Protein AF-A0A1E3LQL4-F1 (afdb_monomer)

Sequence (180 aa):
MLRILLFLAALVVLAFLAFGIVALGGAVVAAVFGVRRVRQRLAARKFQRMRQATPANPLDQAWSDVAGEADWAASRIAAARTSCSRLLAIADADPLATDAVDWANVVRRRVPDLVAACMAESADATPSERRRNLEDLIESLEKIGAEADRRRDRHRGTQVTPFQVQRTYVDQRTRPDPLN

Foldseek 3Di:
DVVVVVVVVVVVVVVVVVVVVVVVVVVVVCVVVVVVVVVVVVLVVVLVVVVVVDPPQLLVVLLVLLCVLCVVCVVLSVLLVVLLVVLLVVCVVDVPLVLSVVLNVVSSPVSSVLSVVLCSVLVPDDPVVNVVSSVVNSVVSNVSSVVSNVSVVVVVVPDDDPVNVVVVVVCVVPPDDPVD

pLDDT: mean 84.05, std 13.43, range [50.19, 98.31]

Organism: NCBI:txid1888892

Solvent-accessible surface area (backbone atoms only — not comparable to full-atom values): 9791 Å² total; per-residue (Å²): 110,72,70,60,54,52,52,53,52,52,51,53,53,51,52,51,51,54,50,52,54,53,53,52,51,51,51,53,51,52,50,55,54,48,51,53,54,52,48,54,55,50,50,55,52,48,53,60,53,51,68,72,66,69,58,101,54,49,46,64,48,34,57,49,53,52,40,69,77,36,58,96,44,37,68,59,53,50,50,20,50,49,30,39,50,58,26,37,53,47,22,73,74,34,80,81,43,52,77,38,39,55,49,36,54,45,49,59,51,49,52,29,52,50,44,52,50,45,52,62,60,37,69,84,42,53,74,70,52,31,52,50,50,50,50,56,49,50,54,52,45,40,53,52,11,54,50,30,42,51,50,44,49,52,59,52,70,75,48,86,45,72,64,55,53,54,49,52,56,49,52,68,73,68,53,77,61,95,86,113

Radius of gyration: 31.4 Å; Cα contacts (8 Å, |Δi|>4): 93; chains: 1; bounding box: 51×44×120 Å

Secondary structure (DSSP, 8-state):
-HHHHHHHHHHHHHHHHHHHHHHHHHHHHHHHHHHHHHHHHHHHHHHHHHTTS--S-HHHHHHHHHHHHTGGGHHHHHHHHHHHHHHHHHHHH-TT-HHHHHHHHHHHHHHHHHHHHHHHHHSSS-HHHHHHHHHHHHHHHHHHHHHHHHHHHHHHHTS--HHHHHHHHHHHHHSPPTT-

Structure (mmCIF, N/CA/C/O backbone):
data_AF-A0A1E3LQL4-F1
#
_entry.id   AF-A0A1E3LQL4-F1
#
loop_
_atom_site.group_PDB
_atom_site.id
_atom_site.type_symbol
_atom_site.label_atom_id
_atom_site.label_alt_id
_atom_site.label_comp_id
_atom_site.label_asym_id
_atom_site.label_entity_id
_atom_site.label_seq_id
_atom_site.pdbx_PDB_ins_code
_atom_site.Cartn_x
_atom_site.Cartn_y
_atom_site.Cartn_z
_atom_site.occupancy
_atom_site.B_iso_or_equiv
_atom_site.auth_seq_id
_atom_site.auth_comp_id
_atom_site.auth_asym_id
_atom_site.auth_atom_id
_atom_site.pdbx_PDB_model_num
ATOM 1 N N . MET A 1 1 ? -18.427 15.887 78.540 1.00 60.31 1 MET A N 1
ATOM 2 C CA . MET A 1 1 ? -17.760 14.667 78.026 1.00 60.31 1 MET A CA 1
ATOM 3 C C . MET A 1 1 ? -18.553 13.954 76.929 1.00 60.31 1 MET A C 1
ATOM 5 O O . MET A 1 1 ? -17.971 13.692 75.888 1.00 60.31 1 MET A O 1
ATOM 9 N N . LEU A 1 2 ? -19.867 13.731 77.077 1.00 70.38 2 LEU A N 1
ATOM 10 C CA . LEU A 1 2 ? -20.691 13.032 76.069 1.00 70.38 2 LEU A CA 1
ATOM 11 C C . LEU A 1 2 ? -20.661 13.660 74.654 1.00 70.38 2 LEU A C 1
ATOM 13 O O . LEU A 1 2 ? -20.565 12.956 73.656 1.00 70.38 2 LEU A O 1
ATOM 17 N N . ARG A 1 3 ? -20.677 14.998 74.559 1.00 66.56 3 ARG A N 1
ATOM 18 C CA . ARG A 1 3 ? -20.625 15.730 73.275 1.00 66.56 3 ARG A CA 1
ATOM 19 C C . ARG A 1 3 ? -19.288 15.592 72.536 1.00 66.56 3 ARG A C 1
ATOM 21 O O . ARG A 1 3 ? -19.274 15.595 71.313 1.00 66.56 3 ARG A O 1
ATOM 28 N N . ILE A 1 4 ? -18.184 15.443 73.272 1.00 74.38 4 ILE A N 1
ATOM 29 C CA . ILE A 1 4 ? -16.838 15.268 72.699 1.00 74.38 4 ILE A CA 1
ATOM 30 C C . ILE A 1 4 ? -16.692 13.846 72.138 1.00 74.38 4 ILE A C 1
ATOM 32 O O . ILE A 1 4 ? -16.166 13.666 71.044 1.00 74.38 4 ILE A O 1
ATOM 36 N N . LEU A 1 5 ? -17.239 12.847 72.841 1.00 75.50 5 LEU A N 1
ATOM 37 C CA . LEU A 1 5 ? -17.292 11.458 72.373 1.00 75.50 5 LEU A CA 1
ATOM 38 C C . LEU A 1 5 ? -18.131 11.299 71.096 1.00 75.50 5 LEU A C 1
ATOM 40 O O . LEU A 1 5 ? -17.710 10.598 70.181 1.00 75.50 5 LEU A O 1
ATOM 44 N N . LEU A 1 6 ? -19.271 11.990 70.996 1.00 78.88 6 LEU A N 1
ATOM 45 C CA . LEU A 1 6 ? -20.097 11.988 69.780 1.00 78.88 6 LEU A CA 1
ATOM 46 C C . LEU A 1 6 ? -19.381 12.620 68.578 1.00 78.88 6 LEU A C 1
ATOM 48 O O . LEU A 1 6 ? -19.473 12.096 67.471 1.00 78.88 6 LEU A O 1
ATOM 52 N N . PHE A 1 7 ? -18.635 13.707 68.793 1.00 78.88 7 PHE A N 1
ATOM 53 C CA . PHE A 1 7 ? -17.855 14.347 67.731 1.00 78.88 7 PHE A CA 1
ATOM 54 C C . PHE A 1 7 ? -16.725 13.446 67.221 1.00 78.88 7 PHE A C 1
ATOM 56 O O . PHE A 1 7 ? -16.552 13.310 66.013 1.00 78.88 7 PHE A O 1
ATOM 63 N N . LEU A 1 8 ? -15.995 12.788 68.128 1.00 78.31 8 LEU A N 1
ATOM 64 C CA . LEU A 1 8 ? -14.953 11.822 67.767 1.00 78.31 8 LEU A CA 1
ATOM 65 C C . LEU A 1 8 ? -15.527 10.623 67.004 1.00 78.31 8 LEU A C 1
ATOM 67 O O . LEU A 1 8 ? -14.968 10.229 65.983 1.00 78.31 8 LEU A O 1
ATOM 71 N N . ALA A 1 9 ? -16.667 10.085 67.446 1.00 80.50 9 ALA A N 1
ATOM 72 C CA . ALA A 1 9 ? -17.336 8.986 66.755 1.00 80.50 9 ALA A CA 1
ATOM 73 C C . ALA A 1 9 ? -17.780 9.382 65.336 1.00 80.50 9 ALA A C 1
ATOM 75 O O . ALA A 1 9 ? -17.539 8.638 64.386 1.00 80.50 9 ALA A O 1
ATOM 76 N N . ALA A 1 10 ? -18.361 10.574 65.168 1.00 80.00 10 ALA A N 1
ATOM 77 C CA . ALA A 1 10 ? -18.771 11.077 63.859 1.00 80.00 10 ALA A CA 1
ATOM 78 C C . ALA A 1 10 ? -17.577 11.245 62.902 1.00 80.00 10 ALA A C 1
ATOM 80 O O . ALA A 1 10 ? -17.673 10.881 61.732 1.00 80.00 10 ALA A O 1
ATOM 81 N N . LEU A 1 11 ? -16.439 11.734 63.402 1.00 82.88 11 LEU A N 1
ATOM 82 C CA . LEU A 1 11 ? -15.231 11.962 62.602 1.00 82.88 11 LEU A CA 1
ATOM 83 C C . LEU A 1 11 ? -14.605 10.642 62.118 1.00 82.88 11 LEU A C 1
ATOM 85 O O . LEU A 1 11 ? -14.196 10.541 60.963 1.00 82.88 11 LEU A O 1
ATOM 89 N N . VAL A 1 12 ? -14.610 9.605 62.962 1.00 81.75 12 VAL A N 1
ATOM 90 C CA . VAL A 1 12 ? -14.143 8.256 62.595 1.00 81.75 12 VAL A CA 1
ATOM 91 C C . VAL A 1 12 ? -15.025 7.633 61.510 1.00 81.75 12 VAL A C 1
ATOM 93 O O . VAL A 1 12 ? -14.505 7.069 60.547 1.00 81.75 12 VAL A O 1
ATOM 96 N N . VAL A 1 13 ? -16.350 7.772 61.618 1.00 82.25 13 VAL A N 1
ATOM 97 C CA . VAL A 1 13 ? -17.291 7.267 60.602 1.00 82.25 13 VAL A CA 1
ATOM 98 C C . VAL A 1 13 ? -17.087 7.977 59.260 1.00 82.25 13 VAL A C 1
ATOM 100 O O . VAL A 1 13 ? -17.063 7.330 58.213 1.00 82.25 13 VAL A O 1
ATOM 103 N N . LEU A 1 14 ? -16.878 9.295 59.284 1.00 81.75 14 LEU A N 1
ATOM 104 C CA . LEU A 1 14 ? -16.651 10.100 58.081 1.00 81.75 14 LEU A CA 1
ATOM 105 C C . LEU A 1 14 ? -15.325 9.743 57.391 1.00 81.75 14 LEU A C 1
ATOM 107 O O . LEU A 1 14 ? -15.281 9.621 56.167 1.00 81.75 14 LEU A O 1
ATOM 111 N N . ALA A 1 15 ? -14.268 9.497 58.170 1.00 75.88 15 ALA A N 1
ATOM 112 C CA . ALA A 1 15 ? -12.984 9.031 57.651 1.00 75.88 15 ALA A CA 1
ATOM 113 C C . ALA A 1 15 ? -13.093 7.641 56.995 1.00 75.88 15 ALA A C 1
ATOM 115 O O . ALA A 1 15 ? -12.535 7.423 55.919 1.00 75.88 15 ALA A O 1
ATOM 116 N N . PHE A 1 16 ? -13.860 6.722 57.592 1.00 76.25 16 PHE A N 1
ATOM 117 C CA . PHE A 1 16 ? -14.108 5.394 57.020 1.00 76.25 16 PHE A CA 1
ATOM 118 C C . PHE A 1 16 ? -14.892 5.456 55.703 1.00 76.25 16 PHE A C 1
ATOM 120 O O . PHE A 1 16 ? -14.546 4.765 54.744 1.00 76.25 16 PHE A O 1
ATOM 127 N N . LEU A 1 17 ? -15.913 6.315 55.628 1.00 75.62 17 LEU A N 1
ATOM 128 C CA . LEU A 1 17 ? -16.688 6.545 54.405 1.00 75.62 17 LEU A CA 1
ATOM 129 C C . LEU A 1 17 ? -15.827 7.133 53.281 1.00 75.62 17 LEU A C 1
ATOM 131 O O . LEU A 1 17 ? -15.877 6.645 52.151 1.00 75.62 17 LEU A O 1
ATOM 135 N N . ALA A 1 18 ? -14.996 8.131 53.591 1.00 72.44 18 ALA A N 1
ATOM 136 C CA . ALA A 1 18 ? -14.083 8.729 52.620 1.00 72.44 18 ALA A CA 1
ATOM 137 C C . ALA A 1 18 ? -13.064 7.706 52.087 1.00 72.44 18 ALA A C 1
ATOM 139 O O . ALA A 1 18 ? -12.839 7.627 50.877 1.00 72.44 18 ALA A O 1
ATOM 140 N N . PHE A 1 19 ? -12.501 6.872 52.968 1.00 74.31 19 PHE A N 1
ATOM 141 C CA . PHE A 1 19 ? -11.569 5.815 52.575 1.00 74.31 19 PHE A CA 1
ATOM 142 C C . PHE A 1 19 ? -12.237 4.753 51.688 1.00 74.31 19 PHE A C 1
ATOM 144 O O . PHE A 1 19 ? -11.666 4.342 50.677 1.00 74.31 19 PHE A O 1
ATOM 151 N N . GLY A 1 20 ? -13.474 4.360 52.013 1.00 68.94 20 GLY A N 1
ATOM 152 C CA . GLY A 1 20 ? -14.254 3.411 51.217 1.00 68.94 20 GLY A CA 1
ATOM 153 C C . GLY A 1 20 ? -14.493 3.888 49.782 1.00 68.94 20 GLY A C 1
ATOM 154 O O . GLY A 1 20 ? -14.297 3.118 48.843 1.00 68.94 20 GLY A O 1
ATOM 155 N N . ILE A 1 21 ? -14.839 5.167 49.594 1.00 72.06 21 ILE A N 1
ATOM 156 C CA . ILE A 1 21 ? -15.091 5.754 48.265 1.00 72.06 21 ILE A CA 1
ATOM 157 C C . ILE A 1 21 ? -13.809 5.791 47.420 1.00 72.06 21 ILE A C 1
ATOM 159 O O . ILE A 1 21 ? -13.833 5.428 46.242 1.00 72.06 21 ILE A O 1
ATOM 163 N N . VAL A 1 22 ? -12.676 6.181 48.013 1.00 70.44 22 VAL A N 1
ATOM 164 C CA . VAL A 1 22 ? -11.386 6.254 47.303 1.00 70.44 22 VAL A CA 1
ATOM 165 C C . VAL A 1 22 ? -10.879 4.859 46.921 1.00 70.44 22 VAL A C 1
ATOM 167 O O . VAL A 1 22 ? -10.416 4.663 45.796 1.00 70.44 22 VAL A O 1
ATOM 170 N N . ALA A 1 23 ? -11.016 3.871 47.809 1.00 68.88 23 ALA A N 1
ATOM 171 C CA . ALA A 1 23 ? -10.627 2.490 47.528 1.00 68.88 23 ALA A CA 1
ATOM 172 C C . ALA A 1 23 ? -11.479 1.862 46.410 1.00 68.88 23 ALA A C 1
ATOM 174 O O . ALA A 1 23 ? -10.936 1.209 45.513 1.00 68.88 23 ALA A O 1
ATOM 175 N N . LEU A 1 24 ? -12.796 2.112 46.408 1.00 69.69 24 LEU A N 1
ATOM 176 C CA . LEU A 1 24 ? -13.687 1.643 45.343 1.00 69.69 24 LEU A CA 1
ATOM 177 C C . LEU A 1 24 ? -13.352 2.304 43.997 1.00 69.69 24 LEU A C 1
ATOM 179 O O . LEU A 1 24 ? -13.270 1.623 42.975 1.00 69.69 24 LEU A O 1
ATOM 183 N N . GLY A 1 25 ? -13.102 3.618 43.997 1.00 63.31 25 GLY A N 1
ATOM 184 C CA . GLY A 1 25 ? -12.718 4.363 42.796 1.00 63.31 25 GLY A CA 1
ATOM 185 C C . GLY A 1 25 ? -11.396 3.874 42.198 1.00 63.31 25 GLY A C 1
ATOM 186 O O . GLY A 1 25 ? -11.308 3.640 40.991 1.00 63.31 25 GLY A O 1
ATOM 187 N N . GLY A 1 26 ? -10.386 3.635 43.040 1.00 67.50 26 GLY A N 1
ATOM 188 C CA . GLY A 1 26 ? -9.091 3.098 42.612 1.00 67.50 26 GLY A CA 1
ATOM 189 C C . GLY A 1 26 ? -9.194 1.704 41.986 1.00 67.50 26 GLY A C 1
ATOM 190 O O . GLY A 1 26 ? -8.564 1.443 40.959 1.00 67.50 26 GLY A O 1
ATOM 191 N N . ALA A 1 27 ? -10.035 0.828 42.545 1.00 66.81 27 ALA A N 1
ATOM 192 C CA . ALA A 1 27 ? -10.254 -0.519 42.019 1.00 66.81 27 ALA A CA 1
ATOM 193 C C . ALA A 1 27 ? -10.928 -0.510 40.635 1.00 66.81 27 ALA A C 1
ATOM 195 O O . ALA A 1 27 ? -10.514 -1.255 39.744 1.00 66.81 27 ALA A O 1
ATOM 196 N N . VAL A 1 28 ? -11.914 0.368 40.419 1.00 69.25 28 VAL A N 1
ATOM 197 C CA . VAL A 1 28 ? -12.586 0.518 39.11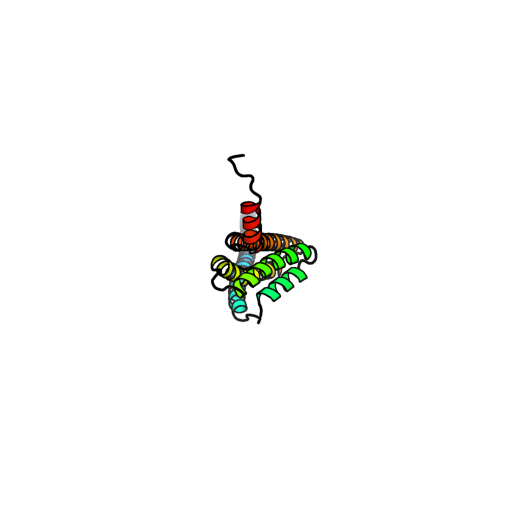7 1.00 69.25 28 VAL A CA 1
ATOM 198 C C . VAL A 1 28 ? -11.614 1.041 38.058 1.00 69.25 28 VAL A C 1
ATOM 200 O O . VAL A 1 28 ? -11.548 0.498 36.955 1.00 69.25 28 VAL A O 1
ATOM 203 N N . VAL A 1 29 ? -10.795 2.039 38.397 1.00 66.81 29 VAL A N 1
ATOM 204 C CA . VAL A 1 29 ? -9.786 2.584 37.476 1.00 66.81 29 VAL A CA 1
ATOM 205 C C . VAL A 1 29 ? -8.733 1.524 37.131 1.00 66.81 29 VAL A C 1
ATOM 207 O O . VAL A 1 29 ? -8.442 1.308 35.952 1.00 66.81 29 VAL A O 1
ATOM 210 N N . ALA A 1 30 ? -8.214 0.791 38.120 1.00 65.50 30 ALA A N 1
ATOM 211 C CA . ALA A 1 30 ? -7.253 -0.288 37.892 1.00 65.50 30 ALA A CA 1
ATOM 212 C C . ALA A 1 30 ? -7.832 -1.417 37.018 1.00 65.50 30 ALA A C 1
ATOM 214 O O . ALA A 1 30 ? -7.141 -1.923 36.129 1.00 65.50 30 ALA A O 1
ATOM 215 N N . ALA A 1 31 ? -9.109 -1.765 37.206 1.00 68.94 31 ALA A N 1
ATOM 216 C CA . ALA A 1 31 ? -9.803 -2.744 36.375 1.00 68.94 31 ALA A CA 1
ATOM 217 C C . ALA A 1 31 ? -9.932 -2.270 34.916 1.00 68.94 31 ALA A C 1
ATOM 219 O O . ALA A 1 31 ? -9.610 -3.021 33.994 1.00 68.94 31 ALA A O 1
ATOM 220 N N . VAL A 1 32 ? -10.314 -1.010 34.684 1.00 67.81 32 VAL A N 1
ATOM 221 C CA . VAL A 1 32 ? -10.445 -0.440 33.330 1.00 67.81 32 VAL A CA 1
ATOM 222 C C . VAL A 1 32 ? -9.095 -0.398 32.603 1.00 67.81 32 VAL A C 1
ATOM 224 O O . VAL A 1 32 ? -8.997 -0.813 31.442 1.00 67.81 32 VAL A O 1
ATOM 227 N N . PHE A 1 33 ? -8.030 0.041 33.278 1.00 68.62 33 PHE A N 1
ATOM 228 C CA . PHE A 1 33 ? -6.685 0.066 32.692 1.00 68.62 33 PHE A CA 1
ATOM 229 C C . PHE A 1 33 ? -6.111 -1.342 32.472 1.00 68.62 33 PHE A C 1
ATOM 231 O O . PHE A 1 33 ? -5.461 -1.589 31.450 1.00 68.62 33 PHE A O 1
ATOM 238 N N . GLY A 1 34 ? -6.393 -2.288 33.372 1.00 67.25 34 GLY A N 1
ATOM 239 C CA . GLY A 1 34 ? -6.020 -3.695 33.222 1.00 67.25 34 GLY A CA 1
ATOM 240 C C . GLY A 1 34 ? -6.679 -4.346 32.005 1.00 67.25 34 GLY A C 1
ATOM 241 O O . GLY A 1 34 ? -5.991 -4.956 31.183 1.00 67.25 34 GLY A O 1
ATOM 242 N N . VAL A 1 35 ? -7.988 -4.142 31.824 1.00 68.62 35 VAL A N 1
ATOM 243 C CA . VAL A 1 35 ? -8.746 -4.662 30.673 1.00 68.62 35 VAL A CA 1
ATOM 244 C C . VAL A 1 35 ? -8.221 -4.085 29.357 1.00 68.62 35 VAL A C 1
ATOM 246 O O . VAL A 1 35 ? -8.003 -4.840 28.406 1.00 68.62 35 VAL A O 1
ATOM 249 N N . ARG A 1 36 ? -7.931 -2.776 29.299 1.00 65.31 36 ARG A N 1
ATOM 250 C CA . ARG A 1 36 ? -7.336 -2.145 28.105 1.00 65.31 36 ARG A CA 1
ATOM 251 C C . ARG A 1 36 ? -5.981 -2.757 27.741 1.00 65.31 36 ARG A C 1
ATOM 253 O O . ARG A 1 36 ? -5.749 -3.097 26.581 1.00 65.31 36 ARG A O 1
ATOM 260 N N . ARG A 1 37 ? -5.103 -2.976 28.724 1.00 68.12 37 ARG A N 1
ATOM 261 C CA . ARG A 1 37 ? -3.756 -3.525 28.489 1.00 68.12 37 ARG A CA 1
ATOM 262 C C . ARG A 1 37 ? -3.776 -5.001 28.079 1.00 68.12 37 ARG A C 1
ATOM 264 O O . ARG A 1 37 ? -2.973 -5.428 27.248 1.00 68.12 37 ARG A O 1
ATOM 271 N N . VAL A 1 38 ? -4.702 -5.785 28.631 1.00 69.06 38 VAL A N 1
ATOM 272 C CA . VAL A 1 38 ? -4.905 -7.191 28.246 1.00 69.06 38 VAL A CA 1
ATOM 273 C C . VAL A 1 38 ? -5.467 -7.292 26.826 1.00 69.06 38 VAL A C 1
ATOM 275 O O . VAL A 1 38 ? -4.974 -8.104 26.041 1.00 69.06 38 VAL A O 1
ATOM 278 N N . ARG A 1 39 ? -6.414 -6.422 26.448 1.00 64.06 39 ARG A N 1
ATOM 279 C CA . ARG A 1 39 ? -6.946 -6.357 25.076 1.00 64.06 39 ARG A CA 1
ATOM 280 C C . ARG A 1 39 ? -5.872 -6.025 24.044 1.00 64.06 39 ARG A C 1
ATOM 282 O O . ARG A 1 39 ? -5.800 -6.712 23.033 1.00 64.06 39 ARG A O 1
ATOM 289 N N . GLN A 1 40 ? -4.980 -5.074 24.321 1.00 70.69 40 GLN A N 1
ATOM 290 C CA . GLN A 1 40 ? -3.860 -4.754 23.422 1.00 70.69 40 GLN A CA 1
ATOM 291 C C . GLN A 1 40 ? -2.938 -5.962 23.176 1.00 70.69 40 GLN A C 1
ATOM 293 O O . GLN A 1 40 ? -2.556 -6.244 22.040 1.00 70.69 40 GLN A O 1
ATOM 298 N N . ARG A 1 41 ? -2.619 -6.738 24.223 1.00 64.88 41 ARG A N 1
ATOM 299 C CA . ARG A 1 41 ? -1.805 -7.962 24.087 1.00 64.88 41 ARG A CA 1
ATOM 300 C C . ARG A 1 41 ? -2.531 -9.072 23.328 1.00 64.88 41 ARG A C 1
ATOM 302 O O . ARG A 1 41 ? -1.900 -9.809 22.570 1.00 64.88 41 ARG A O 1
ATOM 309 N N . LEU A 1 42 ? 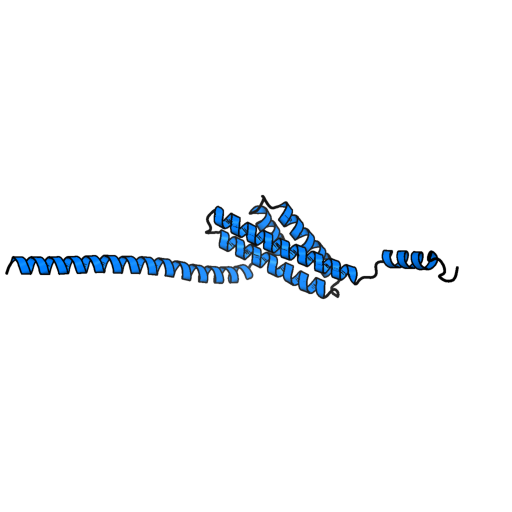-3.842 -9.197 23.524 1.00 68.62 42 LEU A N 1
ATOM 310 C CA . LEU A 1 42 ? -4.669 -10.144 22.779 1.00 68.62 42 LEU A CA 1
ATOM 311 C C . LEU A 1 42 ? -4.795 -9.743 21.306 1.00 68.62 42 LEU A C 1
ATOM 313 O O . LEU A 1 42 ? -4.671 -10.616 20.454 1.00 68.62 42 LEU A O 1
ATOM 317 N N . ALA A 1 43 ? -4.941 -8.453 20.997 1.00 69.19 43 ALA A N 1
ATOM 318 C CA . ALA A 1 43 ? -4.944 -7.939 19.630 1.00 69.19 43 ALA A CA 1
ATOM 319 C C . ALA A 1 43 ? -3.612 -8.235 18.923 1.00 69.19 43 ALA A C 1
ATOM 321 O O . ALA A 1 43 ? -3.621 -8.810 17.838 1.00 69.19 43 ALA A O 1
ATOM 322 N N . ALA A 1 44 ? -2.469 -7.983 19.572 1.00 66.62 44 ALA A N 1
ATOM 323 C CA . ALA A 1 44 ? -1.150 -8.311 19.021 1.00 66.62 44 ALA A CA 1
ATOM 324 C C . ALA A 1 44 ? -0.981 -9.816 18.725 1.00 66.62 44 ALA A C 1
ATOM 326 O O . ALA A 1 44 ? -0.469 -10.201 17.673 1.00 66.62 44 ALA A O 1
ATOM 327 N N . ARG A 1 45 ? -1.464 -10.690 19.621 1.00 64.00 45 ARG A N 1
ATOM 328 C CA . ARG A 1 45 ? -1.469 -12.148 19.395 1.00 64.00 45 ARG A CA 1
ATOM 329 C C . ARG A 1 45 ? -2.459 -12.573 18.309 1.00 64.00 45 ARG A C 1
ATOM 331 O O . ARG A 1 45 ? -2.169 -13.499 17.555 1.00 64.00 45 ARG A O 1
ATOM 338 N N . LYS A 1 46 ? -3.612 -11.908 18.204 1.00 61.50 46 LYS A N 1
ATOM 339 C CA . LYS A 1 46 ? -4.603 -12.143 17.145 1.00 61.50 46 LYS A CA 1
ATOM 340 C C . LYS A 1 46 ? -4.020 -11.769 15.780 1.00 61.50 46 LYS A C 1
ATOM 342 O O . LYS A 1 46 ? -4.124 -12.573 14.864 1.00 61.50 46 LYS A O 1
ATOM 347 N N . PHE A 1 47 ? -3.308 -10.645 15.678 1.00 57.81 47 PHE A N 1
ATOM 348 C CA . PHE A 1 47 ? -2.543 -10.253 14.487 1.00 57.81 47 PHE A CA 1
ATOM 349 C C . PHE A 1 47 ? -1.502 -11.300 14.081 1.00 57.81 47 PHE A C 1
ATOM 351 O O . PHE A 1 47 ? -1.392 -11.648 12.908 1.00 57.81 47 PHE A O 1
ATOM 358 N N . GLN A 1 48 ? -0.765 -11.858 15.046 1.00 61.19 48 GLN A N 1
ATOM 359 C CA . GLN A 1 48 ? 0.188 -12.939 14.773 1.00 61.19 48 GLN A CA 1
ATOM 360 C C . GLN A 1 48 ? -0.487 -14.223 14.272 1.00 61.19 48 GLN A C 1
ATOM 362 O O . GLN A 1 48 ? 0.083 -14.911 13.433 1.00 61.19 48 GLN A O 1
ATOM 367 N N . ARG A 1 49 ? -1.693 -14.546 14.754 1.00 55.19 49 ARG A N 1
ATOM 368 C CA . ARG A 1 49 ? -2.462 -15.703 14.270 1.00 55.19 49 ARG A CA 1
ATOM 369 C C . ARG A 1 49 ? -3.114 -15.453 12.910 1.00 55.19 49 ARG A C 1
ATOM 371 O O . ARG A 1 49 ? -3.131 -16.360 12.090 1.00 55.19 49 ARG A O 1
ATOM 378 N N . MET A 1 50 ? -3.583 -14.236 12.627 1.00 52.69 50 MET A N 1
ATOM 379 C CA . MET A 1 50 ? -4.091 -13.879 11.295 1.00 52.69 50 MET A CA 1
ATOM 380 C C . MET A 1 50 ? -3.001 -13.976 10.220 1.00 52.69 50 MET A C 1
ATOM 382 O O . MET A 1 50 ? -3.296 -14.394 9.108 1.00 52.69 50 MET A O 1
ATOM 386 N N . ARG A 1 51 ? -1.727 -13.724 10.564 1.00 54.34 51 ARG A N 1
ATOM 387 C CA . ARG A 1 51 ? -0.584 -13.988 9.665 1.00 54.34 51 ARG A CA 1
ATOM 388 C C . ARG A 1 51 ? -0.449 -15.446 9.214 1.00 54.34 51 ARG A C 1
ATOM 390 O O . ARG A 1 51 ? 0.268 -15.692 8.254 1.00 54.34 51 ARG A O 1
ATOM 397 N N . GLN A 1 52 ? -1.066 -16.404 9.909 1.00 51.53 52 GLN A N 1
ATOM 398 C CA . GLN A 1 52 ? -1.003 -17.826 9.549 1.00 51.53 52 GLN A CA 1
ATOM 399 C C . GLN A 1 52 ? -2.163 -18.266 8.642 1.00 51.53 52 GLN A C 1
ATOM 401 O O . GLN A 1 52 ? -2.066 -19.314 8.015 1.00 51.53 52 GLN A O 1
ATOM 406 N N . ALA A 1 53 ? -3.229 -17.467 8.531 1.00 50.19 53 ALA A N 1
ATOM 407 C CA . ALA A 1 53 ? -4.347 -17.705 7.621 1.00 50.19 53 ALA A CA 1
ATOM 408 C C . ALA A 1 53 ? -4.203 -16.802 6.388 1.00 50.19 53 ALA A C 1
ATOM 410 O O . ALA A 1 53 ? -4.997 -15.892 6.168 1.00 50.19 53 ALA A O 1
ATOM 411 N N . THR A 1 54 ? -3.129 -16.990 5.623 1.00 51.84 54 THR A N 1
ATOM 412 C CA . THR A 1 54 ? -2.862 -16.164 4.442 1.00 51.84 54 THR A CA 1
ATOM 413 C C . THR A 1 54 ? -3.854 -16.534 3.331 1.00 51.84 54 THR A C 1
ATOM 415 O O . THR A 1 54 ? -3.851 -17.687 2.895 1.00 51.84 54 THR A O 1
ATOM 418 N N . PRO A 1 55 ? -4.707 -15.611 2.852 1.00 55.12 55 PRO A N 1
ATOM 419 C CA . PRO A 1 55 ? -5.539 -15.862 1.676 1.00 55.12 55 PRO A CA 1
ATOM 420 C C . PRO A 1 55 ? -4.661 -16.075 0.433 1.00 55.12 55 PRO A C 1
ATOM 422 O O . PRO A 1 55 ? -3.521 -15.617 0.389 1.00 55.12 55 PRO A O 1
ATOM 425 N N . ALA A 1 56 ? -5.198 -16.732 -0.601 1.00 61.25 56 ALA A N 1
ATOM 426 C CA . ALA A 1 56 ? -4.469 -17.019 -1.844 1.00 61.25 56 ALA A CA 1
ATOM 427 C C . ALA A 1 56 ? -3.941 -15.753 -2.558 1.00 61.25 56 ALA A C 1
ATOM 429 O O . ALA A 1 56 ? -2.994 -15.842 -3.335 1.00 61.25 56 ALA A O 1
ATOM 430 N N . ASN A 1 57 ? -4.513 -14.575 -2.265 1.00 82.50 57 ASN A N 1
ATOM 431 C CA . ASN A 1 57 ? -3.987 -13.280 -2.692 1.00 82.50 57 ASN A CA 1
ATOM 432 C C . ASN A 1 57 ? -4.291 -12.170 -1.652 1.00 82.50 57 ASN A C 1
ATOM 434 O O . ASN A 1 57 ? -5.330 -11.509 -1.726 1.00 82.50 57 ASN A O 1
ATOM 438 N N . PRO A 1 58 ? -3.412 -11.959 -0.653 1.00 87.25 58 PRO A N 1
ATOM 439 C CA . PRO A 1 58 ? -3.647 -11.007 0.437 1.00 87.25 58 PRO A CA 1
ATOM 440 C C . PRO A 1 58 ? -3.640 -9.547 -0.017 1.00 87.25 58 PRO A C 1
ATOM 442 O O . PRO A 1 58 ? -4.248 -8.701 0.635 1.00 87.25 58 PRO A O 1
ATOM 445 N N . LEU A 1 59 ? -2.975 -9.244 -1.133 1.00 93.44 59 LEU A N 1
ATOM 446 C CA . LEU A 1 59 ? -2.904 -7.891 -1.667 1.00 93.44 59 LEU A CA 1
ATOM 447 C C . LEU A 1 59 ? -4.231 -7.463 -2.294 1.00 93.44 59 LEU A C 1
ATOM 449 O O . LEU A 1 59 ? -4.728 -6.383 -1.985 1.00 93.44 59 LEU A O 1
ATOM 453 N N . ASP A 1 60 ? -4.822 -8.305 -3.141 1.00 92.25 60 ASP A N 1
ATOM 454 C CA . ASP A 1 60 ? -6.101 -7.978 -3.777 1.00 92.25 60 ASP A CA 1
ATOM 455 C C . ASP A 1 60 ? -7.258 -7.920 -2.777 1.00 92.25 60 ASP A C 1
ATOM 457 O O . ASP A 1 60 ? -8.139 -7.066 -2.913 1.00 92.25 60 ASP A O 1
ATOM 461 N N . GLN A 1 61 ? -7.220 -8.762 -1.739 1.00 93.06 61 GLN A N 1
ATOM 462 C CA . GLN A 1 61 ? -8.180 -8.675 -0.641 1.00 93.06 61 GLN A CA 1
ATOM 463 C C . GLN A 1 61 ? -8.054 -7.334 0.089 1.00 93.06 61 GLN A C 1
ATOM 465 O O . GLN A 1 61 ? -9.045 -6.629 0.224 1.00 93.06 61 GLN A O 1
ATOM 470 N N . ALA A 1 62 ? -6.836 -6.927 0.464 1.00 95.62 62 ALA A N 1
ATOM 471 C CA . ALA A 1 62 ? -6.607 -5.666 1.166 1.00 95.62 62 ALA A CA 1
ATOM 472 C C . ALA A 1 62 ? -7.110 -4.442 0.378 1.00 95.62 62 ALA A C 1
ATOM 474 O O . ALA A 1 62 ? -7.713 -3.537 0.954 1.00 95.62 62 ALA A O 1
ATOM 475 N N . TRP A 1 63 ? -6.907 -4.422 -0.944 1.00 95.69 63 TRP A N 1
ATOM 476 C CA . TRP A 1 63 ? -7.452 -3.366 -1.804 1.00 95.69 63 TRP A CA 1
ATOM 477 C C . TRP A 1 63 ? -8.980 -3.366 -1.857 1.00 95.69 63 TRP A C 1
ATOM 479 O O . TRP A 1 63 ? -9.586 -2.300 -1.939 1.00 95.69 63 TRP A O 1
ATOM 489 N N . SER A 1 64 ? -9.594 -4.547 -1.829 1.00 94.56 64 SER A N 1
ATOM 490 C CA . SER A 1 64 ? -11.051 -4.690 -1.843 1.00 94.56 64 SER A CA 1
ATOM 491 C C . SER A 1 64 ? -11.660 -4.266 -0.504 1.00 94.56 64 SER A C 1
ATOM 493 O O . SER A 1 64 ? -12.643 -3.530 -0.496 1.00 94.56 64 SER A O 1
ATOM 495 N N . ASP A 1 65 ? -11.031 -4.643 0.611 1.00 94.44 65 ASP A N 1
ATOM 496 C CA . ASP A 1 65 ? -11.465 -4.293 1.968 1.00 94.44 65 ASP A CA 1
ATOM 497 C C . ASP A 1 65 ? -11.462 -2.775 2.179 1.00 94.44 65 ASP A C 1
ATOM 499 O O . ASP A 1 65 ? -12.462 -2.198 2.604 1.00 94.44 65 ASP A O 1
ATOM 503 N N . VAL A 1 66 ? -10.361 -2.096 1.828 1.00 96.12 66 VAL A N 1
ATOM 504 C CA . VAL A 1 66 ? -10.281 -0.636 1.989 1.00 96.12 66 VAL A CA 1
ATOM 505 C C . VAL A 1 66 ? -11.234 0.103 1.048 1.00 96.12 66 VAL A C 1
ATOM 507 O O . VAL A 1 66 ? -11.811 1.110 1.443 1.00 96.12 66 VAL A O 1
ATOM 510 N N . ALA A 1 67 ? -11.446 -0.396 -0.175 1.00 94.19 67 ALA A N 1
ATOM 511 C CA . ALA A 1 67 ? -12.403 0.201 -1.106 1.00 94.19 67 ALA A CA 1
ATOM 512 C C . ALA A 1 67 ? -13.857 0.042 -0.633 1.00 94.19 67 ALA A C 1
ATOM 514 O O . ALA A 1 67 ? -14.669 0.929 -0.885 1.00 94.19 67 ALA A O 1
ATOM 515 N N . GLY A 1 68 ? -14.177 -1.063 0.051 1.00 93.62 68 GLY A N 1
ATOM 516 C CA . GLY A 1 68 ? -15.496 -1.298 0.637 1.00 93.62 68 GLY A CA 1
ATOM 517 C C . GLY A 1 68 ? -15.779 -0.423 1.860 1.00 93.62 68 GLY A C 1
ATOM 518 O O . GLY A 1 68 ? -16.881 0.097 1.994 1.00 93.62 68 GLY A O 1
ATOM 519 N N . GLU A 1 69 ? -14.787 -0.224 2.731 1.00 94.12 69 GLU A N 1
ATOM 520 C CA . GLU A 1 69 ? -14.938 0.597 3.945 1.00 94.12 69 GLU A CA 1
ATOM 521 C C . GLU A 1 69 ? -14.822 2.108 3.682 1.00 94.12 69 GLU A C 1
ATOM 523 O O . GLU A 1 69 ? -15.327 2.905 4.471 1.00 94.12 69 GLU A O 1
ATOM 528 N N . ALA A 1 70 ? -14.162 2.516 2.591 1.00 94.69 70 ALA A N 1
ATOM 529 C CA . ALA A 1 70 ? -13.937 3.916 2.228 1.00 94.69 70 ALA A CA 1
ATOM 530 C C . ALA A 1 70 ? -14.427 4.260 0.810 1.00 94.69 70 ALA A C 1
ATOM 532 O O . ALA A 1 70 ? -13.683 4.797 -0.020 1.00 94.69 70 ALA A O 1
ATOM 533 N N . ASP A 1 71 ? -15.701 3.982 0.542 1.00 93.38 71 ASP A N 1
ATOM 534 C CA . ASP A 1 71 ? -16.375 4.221 -0.742 1.00 93.38 71 ASP A CA 1
ATOM 535 C C . ASP A 1 71 ? -16.240 5.673 -1.248 1.00 93.38 71 ASP A C 1
ATOM 537 O O . ASP A 1 71 ? -15.977 5.914 -2.428 1.00 93.38 71 ASP A O 1
ATOM 541 N N . TRP A 1 72 ? -16.295 6.651 -0.342 1.00 95.94 72 TRP A N 1
ATOM 542 C CA . TRP A 1 72 ? -16.098 8.077 -0.629 1.00 95.94 72 TRP A CA 1
ATOM 543 C C . TRP A 1 72 ? -14.725 8.416 -1.234 1.00 95.94 72 TRP A C 1
ATOM 545 O O . TRP A 1 72 ? -14.545 9.500 -1.789 1.00 95.94 72 TRP A O 1
ATOM 555 N N . ALA A 1 73 ? -13.733 7.536 -1.077 1.00 96.25 73 ALA A N 1
ATOM 556 C CA . ALA A 1 73 ? -12.366 7.707 -1.561 1.00 96.25 73 ALA A CA 1
ATOM 557 C C . ALA A 1 73 ? -11.972 6.645 -2.597 1.00 96.25 73 ALA A C 1
ATOM 559 O O . ALA A 1 73 ? -10.784 6.488 -2.893 1.00 96.25 73 ALA A O 1
ATOM 560 N N . ALA A 1 74 ? -12.946 5.949 -3.192 1.00 93.00 74 ALA A N 1
ATOM 561 C CA . ALA A 1 74 ? -12.701 4.873 -4.148 1.00 93.00 74 ALA A CA 1
ATOM 562 C C . ALA A 1 74 ? -11.771 5.284 -5.307 1.00 93.00 74 ALA A C 1
ATOM 564 O O . ALA A 1 74 ? -10.905 4.508 -5.705 1.00 93.00 74 ALA A O 1
ATOM 565 N N . SER A 1 75 ? -11.882 6.518 -5.815 1.00 95.81 75 SER A N 1
ATOM 566 C CA . SER A 1 75 ? -11.015 7.034 -6.888 1.00 95.81 75 SER A CA 1
ATOM 567 C C . SER A 1 75 ? -9.547 7.154 -6.466 1.00 95.81 75 SER A C 1
ATOM 569 O O . SER A 1 75 ? -8.653 6.766 -7.219 1.00 95.81 75 SER A O 1
ATOM 571 N N . ARG A 1 76 ? -9.293 7.638 -5.246 1.00 97.69 76 ARG A N 1
ATOM 572 C CA . ARG A 1 76 ? -7.951 7.779 -4.658 1.00 97.69 76 ARG A CA 1
ATOM 573 C C . ARG A 1 76 ? -7.308 6.412 -4.442 1.00 97.69 76 ARG A C 1
ATOM 575 O O . ARG A 1 76 ? -6.170 6.179 -4.848 1.00 97.69 76 ARG A O 1
ATOM 582 N N . ILE A 1 77 ? -8.078 5.476 -3.887 1.00 97.44 77 ILE A N 1
ATOM 583 C CA . ILE A 1 77 ? -7.655 4.087 -3.671 1.00 97.44 77 ILE A CA 1
ATOM 584 C C . ILE A 1 77 ? -7.353 3.404 -5.011 1.00 97.44 77 ILE A C 1
ATOM 586 O O . ILE A 1 77 ? -6.307 2.772 -5.162 1.00 97.44 77 ILE A O 1
ATOM 590 N N . ALA A 1 78 ? -8.225 3.562 -6.012 1.00 96.44 78 ALA A N 1
ATOM 591 C CA . ALA A 1 78 ? -8.033 2.992 -7.343 1.00 96.44 78 ALA A CA 1
ATOM 592 C C . ALA A 1 78 ? -6.782 3.550 -8.039 1.00 96.44 78 ALA A C 1
ATOM 594 O O . ALA A 1 78 ? -6.048 2.788 -8.676 1.00 96.44 78 ALA A O 1
ATOM 595 N N . ALA A 1 79 ? -6.500 4.848 -7.891 1.00 97.75 79 ALA A N 1
ATOM 596 C CA . ALA A 1 79 ? -5.280 5.462 -8.406 1.00 97.75 79 ALA A CA 1
ATOM 597 C C . ALA A 1 79 ? -4.029 4.845 -7.758 1.00 97.75 79 ALA A C 1
ATOM 599 O O . ALA A 1 79 ? -3.160 4.342 -8.472 1.00 97.75 79 ALA A O 1
ATOM 600 N N . ALA A 1 80 ? -3.982 4.776 -6.422 1.00 97.62 80 ALA A N 1
ATOM 601 C CA . ALA A 1 80 ? -2.868 4.170 -5.691 1.00 97.62 80 ALA A CA 1
ATOM 602 C C . ALA A 1 80 ? -2.664 2.685 -6.052 1.00 97.62 80 ALA A C 1
ATOM 604 O O . ALA A 1 80 ? -1.533 2.257 -6.313 1.00 97.62 80 ALA A O 1
ATOM 605 N N . ARG A 1 81 ? -3.755 1.909 -6.148 1.00 97.44 81 ARG A N 1
ATOM 606 C CA . ARG A 1 81 ? -3.730 0.506 -6.596 1.00 97.44 81 ARG A CA 1
ATOM 607 C C . ARG A 1 81 ? -3.164 0.390 -8.005 1.00 97.44 81 ARG A C 1
ATOM 609 O O . ARG A 1 81 ? -2.328 -0.475 -8.261 1.00 97.44 81 ARG A O 1
ATOM 616 N N . THR A 1 82 ? -3.590 1.264 -8.913 1.00 97.44 82 THR A N 1
ATOM 617 C CA . THR A 1 82 ? -3.131 1.259 -10.304 1.00 97.44 82 THR A CA 1
ATOM 618 C C . THR A 1 82 ? -1.629 1.525 -10.384 1.00 97.44 82 THR A C 1
ATOM 620 O O . THR A 1 82 ? -0.919 0.761 -11.040 1.00 97.44 82 THR A O 1
ATOM 623 N N . SER A 1 83 ? -1.115 2.538 -9.684 1.00 96.50 83 SER A N 1
ATOM 624 C CA . SER A 1 83 ? 0.325 2.829 -9.629 1.00 96.50 83 SER A CA 1
ATOM 625 C C . SER A 1 83 ? 1.128 1.640 -9.093 1.00 96.50 83 SER A C 1
ATOM 627 O O . SER A 1 83 ? 2.101 1.214 -9.719 1.00 96.50 83 SER A O 1
ATOM 629 N N . CYS A 1 84 ? 0.661 1.018 -8.005 1.00 97.00 84 CYS A N 1
ATOM 630 C CA . CYS A 1 84 ? 1.265 -0.202 -7.464 1.00 97.00 84 CYS A CA 1
ATOM 631 C C . CYS A 1 84 ? 1.253 -1.357 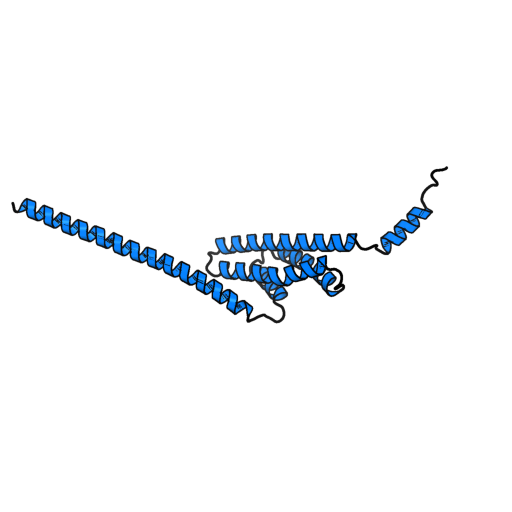-8.477 1.00 97.00 84 CYS A C 1
ATOM 633 O O . CYS A 1 84 ? 2.278 -2.000 -8.688 1.00 97.00 84 CYS A O 1
ATOM 635 N N . SER A 1 85 ? 0.119 -1.602 -9.140 1.00 96.19 85 SER A N 1
ATOM 636 C CA . SER A 1 85 ? -0.034 -2.699 -10.106 1.00 96.19 85 SER A CA 1
ATOM 637 C C . SER A 1 85 ? 0.914 -2.575 -11.300 1.00 96.19 85 SER A C 1
ATOM 639 O O . SER A 1 85 ? 1.491 -3.567 -11.737 1.00 96.19 85 SER A O 1
ATOM 641 N N . ARG A 1 86 ? 1.148 -1.349 -11.789 1.00 95.56 86 ARG A N 1
ATOM 642 C CA . ARG A 1 86 ? 2.076 -1.096 -12.898 1.00 95.56 86 ARG A CA 1
ATOM 643 C C . ARG A 1 86 ? 3.514 -1.417 -12.522 1.00 95.56 86 ARG A C 1
ATOM 645 O O . ARG A 1 86 ? 4.256 -1.900 -13.369 1.00 95.56 86 ARG A O 1
ATOM 652 N N . LEU A 1 87 ? 3.913 -1.139 -11.283 1.00 95.31 87 LEU A N 1
ATOM 653 C CA . LEU A 1 87 ? 5.240 -1.512 -10.807 1.00 95.31 87 LEU A CA 1
ATOM 654 C C . LEU A 1 87 ? 5.358 -3.023 -10.585 1.00 95.31 87 LEU A C 1
ATOM 656 O O . LEU A 1 87 ? 6.369 -3.606 -10.961 1.00 95.31 87 LEU A O 1
ATOM 660 N N . LEU A 1 88 ? 4.332 -3.656 -10.010 1.00 95.00 88 LEU A N 1
ATOM 661 C CA . LEU A 1 88 ? 4.302 -5.111 -9.833 1.00 95.00 88 LEU A CA 1
ATOM 662 C C . LEU A 1 88 ? 4.464 -5.826 -11.178 1.00 95.00 88 LEU A C 1
ATOM 664 O O . LEU A 1 88 ? 5.288 -6.723 -11.284 1.00 95.00 88 LEU A O 1
ATOM 668 N N . ALA A 1 89 ? 3.785 -5.347 -12.224 1.00 93.56 89 ALA A N 1
ATOM 669 C CA . ALA A 1 89 ? 3.936 -5.878 -13.575 1.00 9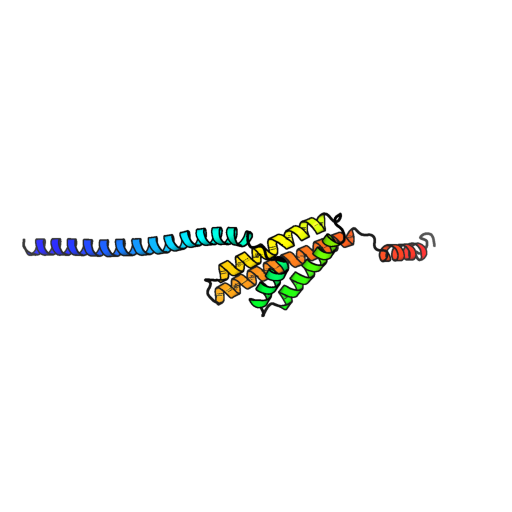3.56 89 ALA A CA 1
ATOM 670 C C . ALA A 1 89 ? 5.373 -5.763 -14.120 1.00 93.56 89 ALA A C 1
ATOM 672 O O . ALA A 1 89 ? 5.817 -6.653 -14.835 1.00 93.56 89 ALA A O 1
ATOM 673 N N . ILE A 1 90 ? 6.114 -4.698 -13.778 1.00 92.38 90 ILE A N 1
ATOM 674 C CA . ILE A 1 90 ? 7.538 -4.571 -14.140 1.00 92.38 90 ILE A CA 1
ATOM 675 C C . ILE A 1 90 ? 8.362 -5.629 -13.407 1.00 92.38 90 ILE A C 1
ATOM 677 O O . ILE A 1 90 ? 9.134 -6.339 -14.040 1.00 92.38 90 ILE A O 1
ATOM 681 N N . ALA A 1 91 ? 8.175 -5.755 -12.092 1.00 92.69 91 ALA A N 1
ATOM 682 C CA . ALA A 1 91 ? 8.895 -6.731 -11.278 1.00 92.69 91 ALA A CA 1
ATOM 683 C C . ALA A 1 91 ? 8.609 -8.185 -11.694 1.00 92.69 91 ALA A C 1
ATOM 685 O O . ALA A 1 91 ? 9.494 -9.032 -11.608 1.00 92.69 91 ALA A O 1
ATOM 686 N N . ASP A 1 92 ? 7.384 -8.469 -12.141 1.00 91.25 92 ASP A N 1
ATOM 687 C CA . ASP A 1 92 ? 6.976 -9.800 -12.597 1.00 91.25 92 ASP A CA 1
ATOM 688 C C . ASP A 1 92 ? 7.489 -10.115 -14.010 1.00 91.25 92 ASP A C 1
ATOM 690 O O . ASP A 1 92 ? 7.751 -11.275 -14.323 1.00 91.25 92 ASP A O 1
ATOM 694 N N . ALA A 1 93 ? 7.654 -9.096 -14.860 1.00 90.50 93 ALA A N 1
ATOM 695 C CA . ALA A 1 93 ? 8.180 -9.252 -16.215 1.00 90.50 93 ALA A CA 1
ATOM 696 C C . ALA A 1 93 ? 9.716 -9.308 -16.266 1.00 90.50 93 ALA A C 1
ATOM 698 O O . ALA A 1 93 ? 10.269 -10.017 -17.105 1.00 90.50 93 ALA A O 1
ATOM 699 N N . ASP A 1 94 ? 10.401 -8.567 -15.390 1.00 87.25 94 ASP A N 1
ATOM 700 C CA . ASP A 1 94 ? 11.861 -8.485 -15.340 1.00 87.25 94 ASP A CA 1
ATOM 701 C C . ASP A 1 94 ? 12.388 -8.699 -13.907 1.00 87.25 94 ASP A C 1
ATOM 703 O O . ASP A 1 94 ? 12.513 -7.745 -13.130 1.00 87.25 94 ASP A O 1
ATOM 707 N N . PRO A 1 95 ? 12.765 -9.941 -13.551 1.00 85.00 95 PRO A N 1
ATOM 708 C CA . PRO A 1 95 ? 13.355 -10.250 -12.249 1.00 85.00 95 PRO A CA 1
ATOM 709 C C . PRO A 1 95 ? 14.717 -9.585 -11.993 1.00 85.00 95 PRO A C 1
ATOM 711 O O . PRO A 1 95 ? 15.169 -9.560 -10.849 1.00 85.00 95 PRO A O 1
ATOM 714 N N . LEU A 1 96 ? 15.392 -9.066 -13.028 1.00 86.06 96 LEU A N 1
ATOM 715 C CA . LEU A 1 96 ? 16.674 -8.367 -12.895 1.00 86.06 96 LEU A CA 1
ATOM 716 C C . LEU A 1 96 ? 16.495 -6.874 -12.597 1.00 86.06 96 LEU A C 1
ATOM 718 O O . LEU A 1 96 ? 17.462 -6.206 -12.224 1.00 86.06 96 LEU A O 1
ATOM 722 N N . ALA A 1 97 ? 15.270 -6.351 -12.686 1.00 86.38 97 ALA A N 1
ATOM 723 C CA . ALA A 1 97 ? 14.920 -5.010 -12.242 1.00 86.38 97 ALA A CA 1
ATOM 724 C C . ALA A 1 97 ? 14.876 -4.938 -10.704 1.00 86.38 97 ALA A C 1
ATOM 726 O O . ALA A 1 97 ? 13.817 -4.730 -10.110 1.00 86.38 97 ALA A O 1
ATOM 727 N N . THR A 1 98 ? 16.027 -5.107 -10.050 1.00 87.38 98 THR A N 1
ATOM 728 C CA . THR A 1 98 ? 16.179 -5.211 -8.586 1.00 87.38 98 THR A CA 1
ATOM 729 C C . THR A 1 98 ? 15.431 -4.119 -7.822 1.00 87.38 98 THR A C 1
ATOM 731 O O . THR A 1 98 ? 14.644 -4.430 -6.932 1.00 87.38 98 THR A O 1
ATOM 734 N N . ASP A 1 99 ? 15.557 -2.855 -8.238 1.00 86.94 99 ASP A N 1
ATOM 735 C CA . ASP A 1 99 ? 14.836 -1.724 -7.632 1.00 86.94 99 ASP A CA 1
ATOM 736 C C . ASP A 1 99 ? 13.301 -1.876 -7.672 1.00 86.94 99 ASP A C 1
ATOM 738 O O . ASP A 1 99 ? 12.602 -1.459 -6.738 1.00 86.94 99 ASP A O 1
ATOM 742 N N . ALA A 1 100 ? 12.761 -2.441 -8.758 1.00 89.94 100 ALA A N 1
ATOM 743 C CA . ALA A 1 100 ? 11.330 -2.686 -8.921 1.00 89.94 100 ALA A CA 1
ATOM 744 C C . ALA A 1 100 ? 10.886 -3.915 -8.120 1.00 89.94 100 ALA A C 1
ATOM 746 O O . ALA A 1 100 ? 9.847 -3.860 -7.463 1.00 89.94 100 ALA A O 1
ATOM 747 N N . VAL A 1 101 ? 11.685 -4.986 -8.121 1.00 92.00 101 VAL A N 1
ATOM 748 C CA . VAL A 1 101 ? 11.428 -6.226 -7.371 1.00 92.00 101 VAL A CA 1
ATOM 749 C C . VAL A 1 101 ? 11.418 -5.975 -5.862 1.00 92.00 101 VAL A C 1
ATOM 751 O O . VAL A 1 101 ? 10.493 -6.406 -5.168 1.00 92.00 101 VAL A O 1
ATOM 754 N N . ASP A 1 102 ? 12.384 -5.220 -5.344 1.00 93.19 102 ASP A N 1
ATOM 755 C CA . ASP A 1 102 ? 12.457 -4.894 -3.919 1.00 93.19 102 ASP A CA 1
ATOM 756 C C . ASP A 1 102 ? 11.228 -4.108 -3.467 1.00 93.19 102 ASP A C 1
ATOM 758 O O . ASP A 1 102 ? 10.598 -4.429 -2.453 1.00 93.19 102 ASP A O 1
ATOM 762 N N . TRP A 1 103 ? 10.824 -3.104 -4.247 1.00 94.50 103 TRP A N 1
ATOM 763 C CA . TRP A 1 103 ? 9.644 -2.316 -3.909 1.00 94.50 103 TRP A CA 1
ATOM 764 C C . TRP A 1 103 ? 8.336 -3.084 -4.130 1.00 94.50 103 TRP A C 1
ATOM 766 O O . TRP A 1 103 ? 7.407 -2.946 -3.336 1.00 94.50 103 TRP A O 1
ATOM 776 N N . ALA A 1 104 ? 8.262 -3.957 -5.135 1.00 94.12 104 ALA A N 1
ATOM 777 C CA . ALA A 1 104 ? 7.150 -4.885 -5.321 1.00 94.12 104 ALA A CA 1
ATOM 778 C C . ALA A 1 104 ? 6.948 -5.777 -4.085 1.00 94.12 104 ALA A C 1
ATOM 780 O O . ALA A 1 104 ? 5.822 -5.940 -3.608 1.00 94.12 104 ALA A O 1
ATOM 781 N N . ASN A 1 105 ? 8.035 -6.290 -3.504 1.00 93.75 105 ASN A N 1
ATOM 782 C CA . ASN A 1 105 ? 7.992 -7.066 -2.265 1.00 93.75 105 ASN A CA 1
ATOM 783 C C . ASN A 1 105 ? 7.530 -6.225 -1.066 1.00 93.75 105 ASN A C 1
ATOM 785 O O . ASN A 1 105 ? 6.749 -6.704 -0.236 1.00 93.75 105 ASN A O 1
ATOM 789 N N . VAL A 1 106 ? 7.947 -4.956 -0.991 1.00 94.00 106 VAL A N 1
ATOM 790 C CA . VAL A 1 106 ? 7.430 -4.007 0.007 1.00 94.00 106 VAL A CA 1
ATOM 791 C C . VAL A 1 106 ? 5.923 -3.823 -0.156 1.00 94.00 106 VAL A C 1
ATOM 793 O O . VAL A 1 106 ? 5.208 -3.959 0.832 1.00 94.00 106 VAL A O 1
ATOM 796 N N . VAL A 1 107 ? 5.420 -3.581 -1.368 1.00 95.81 107 VAL A N 1
ATOM 797 C CA . VAL A 1 107 ? 3.983 -3.394 -1.637 1.00 95.81 107 VAL A CA 1
ATOM 798 C C . VAL A 1 107 ? 3.181 -4.636 -1.242 1.00 95.81 107 VAL A C 1
ATOM 800 O O . VAL A 1 107 ? 2.237 -4.523 -0.458 1.00 95.81 107 VAL A O 1
ATOM 803 N N . ARG A 1 108 ? 3.593 -5.825 -1.708 1.00 94.94 108 ARG A N 1
ATOM 804 C CA . ARG A 1 108 ? 2.922 -7.109 -1.422 1.00 94.94 108 ARG A CA 1
ATOM 805 C C . ARG A 1 108 ? 2.800 -7.401 0.070 1.00 94.94 108 ARG A C 1
ATOM 807 O O . ARG A 1 108 ? 1.851 -8.056 0.484 1.00 94.94 108 ARG A O 1
ATOM 814 N N . ARG A 1 109 ? 3.751 -6.923 0.875 1.00 93.56 109 ARG A N 1
ATOM 815 C CA . ARG A 1 109 ? 3.771 -7.149 2.322 1.00 93.56 109 ARG A CA 1
ATOM 816 C C . ARG A 1 109 ? 3.116 -6.021 3.115 1.00 93.56 109 ARG A C 1
ATOM 818 O O . ARG A 1 109 ? 2.341 -6.282 4.028 1.00 93.56 109 ARG A O 1
ATOM 825 N N . ARG A 1 110 ? 3.454 -4.769 2.810 1.00 94.56 110 ARG A N 1
ATOM 826 C CA . ARG A 1 110 ? 3.089 -3.608 3.632 1.00 94.56 110 ARG A CA 1
ATOM 827 C C . ARG A 1 110 ? 1.669 -3.133 3.402 1.00 94.56 110 ARG A C 1
ATOM 829 O O . ARG A 1 110 ? 1.054 -2.712 4.372 1.00 94.56 110 ARG A O 1
ATOM 836 N N . VAL A 1 111 ? 1.145 -3.214 2.179 1.00 96.62 111 VAL A N 1
ATOM 837 C CA . VAL A 1 111 ? -0.244 -2.805 1.923 1.00 96.62 111 VAL A CA 1
ATOM 838 C C . VAL A 1 111 ? -1.222 -3.679 2.720 1.00 96.62 111 VAL A C 1
ATOM 840 O O . VAL A 1 111 ? -2.004 -3.105 3.478 1.00 96.62 111 VAL A O 1
ATOM 843 N N . PRO A 1 112 ? -1.143 -5.027 2.681 1.00 96.62 112 PRO A N 1
ATOM 844 C CA . PRO A 1 112 ? -2.003 -5.862 3.519 1.00 96.62 112 PRO A CA 1
ATOM 845 C C . PRO A 1 112 ? -1.822 -5.612 5.016 1.00 96.62 112 PRO A C 1
ATOM 847 O O . PRO A 1 112 ? -2.810 -5.508 5.736 1.00 96.62 112 PRO A O 1
ATOM 850 N N . ASP A 1 113 ? -0.576 -5.470 5.485 1.00 95.38 113 ASP A N 1
ATOM 851 C CA . ASP A 1 113 ? -0.286 -5.200 6.899 1.00 95.38 113 ASP A CA 1
ATOM 852 C C . ASP A 1 113 ? -0.926 -3.875 7.370 1.00 95.38 113 ASP A C 1
ATOM 854 O O . ASP A 1 113 ? -1.492 -3.824 8.462 1.00 95.38 113 ASP A O 1
ATOM 858 N N . LEU A 1 114 ? -0.853 -2.812 6.560 1.00 96.38 114 LEU A N 1
ATOM 859 C CA . LEU A 1 114 ? -1.426 -1.499 6.880 1.00 96.38 114 LEU A CA 1
ATOM 860 C C . LEU A 1 114 ? -2.954 -1.526 6.894 1.00 96.38 114 LEU A C 1
ATOM 862 O O . LEU A 1 114 ? -3.561 -1.009 7.831 1.00 96.38 114 LEU A O 1
ATOM 866 N N . VAL A 1 115 ? -3.570 -2.153 5.887 1.00 97.19 115 VAL A N 1
ATOM 867 C CA . VAL A 1 115 ? -5.030 -2.299 5.838 1.00 97.19 115 VAL A CA 1
ATOM 868 C C . VAL A 1 115 ? -5.503 -3.106 7.043 1.00 97.19 115 VAL A C 1
ATOM 870 O O . VAL A 1 115 ? -6.364 -2.641 7.783 1.00 97.19 115 VAL A O 1
ATOM 873 N N . ALA A 1 116 ? -4.888 -4.259 7.321 1.00 95.75 116 ALA A N 1
ATOM 874 C CA . ALA A 1 116 ? -5.255 -5.081 8.470 1.00 95.75 116 ALA A CA 1
ATOM 875 C C . ALA A 1 116 ? -5.113 -4.321 9.802 1.00 95.75 116 ALA A C 1
ATOM 877 O O . ALA A 1 116 ? -6.002 -4.414 10.650 1.00 95.75 116 ALA A O 1
ATOM 878 N N . ALA A 1 117 ? -4.028 -3.553 9.980 1.00 94.38 117 ALA A N 1
ATOM 879 C CA . ALA A 1 117 ? -3.816 -2.691 11.147 1.00 94.38 117 ALA A CA 1
ATOM 880 C C . ALA A 1 117 ? -4.952 -1.673 11.323 1.00 94.38 117 ALA A C 1
ATOM 882 O O . ALA A 1 117 ? -5.566 -1.625 12.390 1.00 94.38 117 ALA A O 1
ATOM 883 N N . CYS A 1 118 ? -5.278 -0.934 10.262 1.00 96.44 118 CYS A N 1
ATOM 884 C CA . CYS A 1 118 ? -6.345 0.064 10.270 1.00 96.44 118 CYS A CA 1
ATOM 885 C C . CYS A 1 118 ? -7.724 -0.559 10.549 1.00 96.44 118 CYS A C 1
ATOM 887 O O . CYS A 1 118 ? -8.486 -0.028 11.358 1.00 96.44 118 CYS A O 1
ATOM 889 N N . MET A 1 119 ? -8.035 -1.713 9.948 1.00 94.88 119 MET A N 1
ATOM 890 C CA . MET A 1 119 ? -9.311 -2.404 10.173 1.00 94.88 119 MET A CA 1
ATOM 891 C C . MET A 1 119 ? -9.452 -2.884 11.618 1.00 94.88 119 MET A C 1
ATOM 893 O O . MET A 1 119 ? -10.518 -2.754 12.218 1.00 94.88 119 MET A O 1
ATOM 897 N N . ALA A 1 120 ? -8.375 -3.397 12.216 1.00 93.94 120 ALA A N 1
ATOM 898 C CA . ALA A 1 120 ? -8.408 -3.809 13.615 1.00 93.94 120 ALA A CA 1
ATOM 899 C C . ALA A 1 120 ? -8.547 -2.623 14.576 1.00 93.94 120 ALA A C 1
ATOM 901 O O . ALA A 1 120 ? -9.236 -2.748 15.585 1.00 93.94 120 ALA A O 1
ATOM 902 N N . GLU A 1 121 ? -7.913 -1.488 14.274 1.00 92.00 121 GLU A N 1
ATOM 903 C CA . GLU A 1 121 ? -8.066 -0.258 15.057 1.00 92.00 121 GLU A CA 1
ATOM 904 C C . GLU A 1 121 ? -9.480 0.326 14.924 1.00 92.00 121 GLU A C 1
ATOM 906 O O . GLU A 1 121 ? -10.059 0.806 15.895 1.00 92.00 121 GLU A O 1
ATOM 911 N N . SER A 1 122 ? -10.079 0.197 13.741 1.00 93.69 122 SER A N 1
ATOM 912 C CA . SER A 1 122 ? -11.421 0.697 13.430 1.00 93.69 122 SER A CA 1
ATOM 913 C C . SER A 1 122 ? -12.567 -0.180 13.953 1.00 93.69 122 SER A C 1
ATOM 915 O O . SER A 1 122 ? -13.723 0.257 13.946 1.00 93.69 122 SER A O 1
ATOM 917 N N . ALA A 1 123 ? -12.274 -1.402 14.415 1.00 92.56 123 ALA A N 1
ATOM 918 C CA . ALA A 1 123 ? -13.279 -2.370 14.860 1.00 92.56 123 ALA A CA 1
ATOM 919 C C . ALA A 1 123 ? -14.067 -1.893 16.093 1.00 92.56 123 ALA A C 1
ATOM 921 O O . ALA A 1 123 ? -15.286 -2.040 16.129 1.00 92.56 123 ALA A O 1
ATOM 922 N N . ASP A 1 124 ? -13.376 -1.284 17.061 1.00 91.56 124 ASP A N 1
ATOM 923 C CA . ASP A 1 124 ? -13.965 -0.764 18.306 1.00 91.56 124 ASP A CA 1
ATOM 924 C C . ASP A 1 124 ? -14.091 0.779 18.301 1.00 91.56 124 ASP A C 1
ATOM 926 O O . ASP A 1 124 ? -14.435 1.379 19.321 1.00 91.56 124 ASP A O 1
ATOM 930 N N . ALA A 1 125 ? -13.783 1.428 17.173 1.00 94.50 125 ALA A N 1
ATOM 931 C CA . ALA A 1 125 ? -13.758 2.882 17.038 1.00 94.50 125 ALA A CA 1
ATOM 932 C C . ALA A 1 125 ? -15.159 3.472 16.810 1.00 94.50 125 ALA A C 1
ATOM 934 O O . ALA A 1 125 ? -16.020 2.861 16.169 1.00 94.50 125 ALA A O 1
ATOM 935 N N . THR A 1 126 ? -15.375 4.704 17.275 1.00 96.75 126 THR A N 1
ATOM 936 C CA . THR A 1 126 ? -16.567 5.483 16.904 1.00 96.75 126 THR A CA 1
ATOM 937 C C . THR A 1 126 ? -16.581 5.776 15.394 1.00 96.75 126 THR A C 1
ATOM 939 O O . THR A 1 126 ? -15.525 5.763 14.756 1.00 96.75 126 THR A O 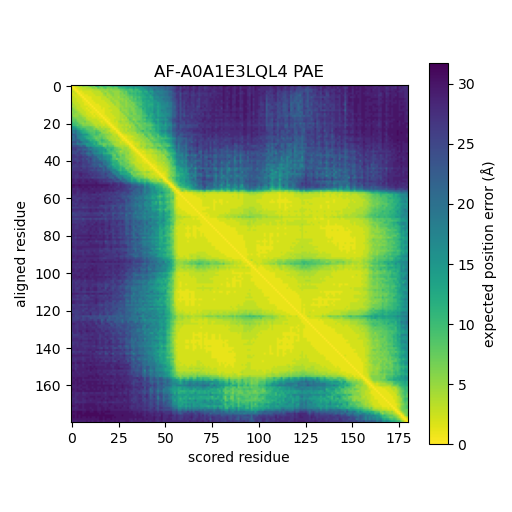1
ATOM 942 N N . PRO A 1 127 ? -17.738 6.110 14.789 1.00 95.50 127 PRO A N 1
ATOM 943 C CA . PRO A 1 127 ? -17.802 6.426 13.358 1.00 95.50 127 PRO A CA 1
ATOM 944 C C . PRO A 1 127 ? -16.845 7.549 12.926 1.00 95.50 127 PRO A C 1
ATOM 946 O O . PRO A 1 127 ? -16.214 7.459 11.875 1.00 95.50 127 PRO A O 1
ATOM 949 N N . SER A 1 128 ? -16.684 8.584 13.756 1.00 96.12 128 SER A N 1
ATOM 950 C CA . SER A 1 128 ? -15.753 9.690 13.501 1.00 96.12 128 SER A CA 1
ATOM 951 C C . SER A 1 128 ? -14.282 9.275 13.576 1.00 96.12 128 SER A C 1
ATOM 953 O O . SER A 1 128 ? -13.473 9.745 12.780 1.00 96.12 128 SER A O 1
ATOM 955 N N . GLU A 1 129 ? -13.924 8.396 14.514 1.00 96.56 129 GLU A N 1
ATOM 956 C CA . GLU A 1 129 ? -12.553 7.883 14.642 1.00 96.56 129 GLU A CA 1
ATOM 957 C C . GLU A 1 129 ? -12.231 6.935 13.491 1.00 96.56 129 GLU A C 1
ATOM 959 O O . GLU A 1 129 ? -11.194 7.082 12.855 1.00 96.56 129 GLU A O 1
ATOM 964 N N . ARG A 1 130 ? -13.160 6.035 13.146 1.00 96.50 130 ARG A N 1
ATOM 965 C CA . ARG A 1 130 ? -13.045 5.169 11.967 1.00 96.50 130 ARG A CA 1
ATOM 966 C C . ARG A 1 130 ? -12.813 5.988 10.702 1.00 96.50 130 ARG A C 1
ATOM 968 O O . ARG A 1 130 ? -11.923 5.669 9.921 1.00 96.50 130 ARG A O 1
ATOM 975 N N . ARG A 1 131 ? -13.588 7.060 10.513 1.00 96.75 131 ARG A N 1
ATOM 976 C CA . ARG A 1 131 ? -13.439 7.953 9.363 1.00 96.75 131 ARG A CA 1
ATOM 977 C C . ARG A 1 131 ? -12.030 8.546 9.281 1.00 96.75 131 ARG A C 1
ATOM 979 O O . ARG A 1 131 ? -11.431 8.511 8.211 1.00 96.75 131 ARG A O 1
ATOM 986 N N . ARG A 1 132 ? -11.501 9.042 10.403 1.00 97.31 132 ARG A N 1
ATOM 987 C CA . ARG A 1 132 ? -10.136 9.582 10.487 1.00 97.31 132 ARG A CA 1
ATOM 988 C C . ARG A 1 132 ? -9.078 8.511 10.213 1.00 97.31 132 ARG A C 1
ATOM 990 O O . ARG A 1 132 ? -8.196 8.732 9.396 1.00 97.31 132 ARG A O 1
ATOM 997 N N . ASN A 1 133 ? -9.207 7.334 10.824 1.00 96.94 133 ASN A N 1
ATOM 998 C CA . ASN A 1 133 ? -8.276 6.221 10.625 1.00 96.94 133 ASN A CA 1
ATOM 999 C C . ASN A 1 133 ? -8.213 5.786 9.153 1.00 96.94 133 ASN A C 1
ATOM 1001 O O . ASN A 1 133 ? -7.139 5.480 8.636 1.00 96.94 133 ASN A O 1
ATOM 1005 N N . LEU A 1 134 ? -9.363 5.761 8.472 1.00 97.88 134 LEU A N 1
ATOM 1006 C CA . LEU A 1 134 ? -9.435 5.445 7.048 1.00 97.88 134 LEU A CA 1
ATOM 1007 C C . LEU A 1 134 ? -8.823 6.557 6.188 1.00 97.88 134 LEU A C 1
ATOM 1009 O O . LEU A 1 134 ? -8.139 6.248 5.217 1.00 97.88 134 LEU A O 1
ATOM 1013 N N . GLU A 1 135 ? -9.000 7.832 6.541 1.00 98.12 135 GLU A N 1
ATOM 1014 C CA . GLU A 1 135 ? -8.320 8.947 5.862 1.00 98.12 135 GLU A CA 1
ATOM 1015 C C . GLU A 1 135 ? -6.790 8.849 5.974 1.00 98.12 135 GLU A C 1
ATOM 1017 O O . GLU A 1 135 ? -6.107 8.946 4.950 1.00 98.12 135 GLU A O 1
ATOM 1022 N N . ASP A 1 136 ? -6.264 8.551 7.165 1.00 98.00 136 ASP A N 1
ATOM 1023 C CA . ASP A 1 136 ? -4.825 8.358 7.401 1.00 98.00 136 ASP A CA 1
ATOM 1024 C C . ASP A 1 136 ? -4.272 7.139 6.632 1.00 98.00 136 ASP A C 1
ATOM 1026 O O . ASP A 1 136 ? -3.169 7.171 6.065 1.00 98.00 136 ASP A O 1
ATOM 1030 N N . LEU A 1 137 ? -5.052 6.051 6.566 1.00 98.19 137 LEU A N 1
ATOM 1031 C CA . LEU A 1 137 ? -4.729 4.883 5.746 1.00 98.19 137 LEU A CA 1
ATOM 1032 C C . LEU A 1 137 ? -4.668 5.261 4.262 1.00 98.19 137 LEU A C 1
ATOM 1034 O O . LEU A 1 137 ? -3.699 4.907 3.592 1.00 98.19 137 LEU A O 1
ATOM 1038 N N . ILE A 1 138 ? -5.665 5.983 3.745 1.00 98.12 138 ILE A N 1
ATOM 1039 C CA . ILE A 1 138 ? -5.703 6.404 2.338 1.00 98.12 138 ILE A CA 1
ATOM 1040 C C . ILE A 1 138 ? -4.489 7.274 2.010 1.00 98.12 138 ILE A C 1
ATOM 1042 O O . ILE A 1 138 ? -3.827 7.014 1.007 1.00 98.12 138 ILE A O 1
ATOM 1046 N N . GLU A 1 139 ? -4.140 8.244 2.858 1.00 98.31 139 GLU A N 1
ATOM 1047 C CA . GLU A 1 139 ? -2.947 9.078 2.654 1.00 98.31 139 GLU A CA 1
ATOM 1048 C C . GLU A 1 139 ? -1.666 8.225 2.602 1.00 98.31 139 GLU A C 1
ATOM 1050 O O . GLU A 1 139 ? -0.775 8.439 1.774 1.00 98.31 139 GLU A O 1
ATOM 1055 N N . SER A 1 140 ? -1.577 7.204 3.456 1.00 98.06 140 SER A N 1
ATOM 1056 C CA . SER A 1 140 ? -0.456 6.262 3.454 1.00 98.06 140 SER A CA 1
ATOM 1057 C C . SER A 1 140 ? -0.404 5.427 2.167 1.00 98.06 140 SER A C 1
ATOM 1059 O O . SER A 1 140 ? 0.674 5.239 1.597 1.00 98.06 140 SER A O 1
ATOM 1061 N N . LEU A 1 141 ? -1.552 4.961 1.669 1.00 97.88 141 LEU A N 1
ATOM 1062 C CA . LEU A 1 141 ? -1.651 4.218 0.409 1.00 97.88 141 LEU A CA 1
ATOM 1063 C C . LEU A 1 141 ? -1.294 5.095 -0.798 1.00 97.88 141 LEU A C 1
ATOM 1065 O O . LEU A 1 141 ? -0.599 4.632 -1.701 1.00 97.88 141 LEU A O 1
ATOM 1069 N N . GLU A 1 142 ? -1.690 6.367 -0.799 1.00 97.94 142 GLU A N 1
ATOM 1070 C CA . GLU A 1 142 ? -1.305 7.334 -1.833 1.00 97.94 142 GLU A CA 1
ATOM 1071 C C . GLU A 1 142 ? 0.202 7.578 -1.854 1.00 97.94 142 GLU A C 1
ATOM 1073 O O . GLU A 1 142 ? 0.804 7.581 -2.927 1.00 97.94 142 GLU A O 1
ATOM 1078 N N . LYS A 1 143 ? 0.843 7.706 -0.685 1.00 97.81 143 LYS A N 1
ATOM 1079 C CA . LYS A 1 143 ? 2.309 7.813 -0.590 1.00 97.81 143 LYS A CA 1
ATOM 1080 C C . LYS A 1 143 ? 3.002 6.575 -1.163 1.00 97.81 143 LYS A C 1
ATOM 1082 O O . LYS A 1 143 ? 3.987 6.714 -1.888 1.00 97.81 143 LYS A O 1
ATOM 1087 N N . ILE A 1 144 ? 2.480 5.377 -0.886 1.00 96.94 144 ILE A N 1
ATOM 1088 C CA . ILE A 1 144 ? 2.994 4.124 -1.462 1.00 96.94 144 ILE A CA 1
ATOM 1089 C C . ILE A 1 144 ? 2.814 4.112 -2.985 1.00 96.94 144 ILE A C 1
ATOM 1091 O O . ILE A 1 144 ? 3.757 3.773 -3.701 1.00 96.94 144 ILE A O 1
ATOM 1095 N N . GLY A 1 145 ? 1.638 4.506 -3.482 1.00 96.44 145 GLY A N 1
ATOM 1096 C CA . GLY A 1 145 ? 1.351 4.597 -4.914 1.00 96.44 145 GLY A CA 1
ATOM 1097 C C . GLY A 1 145 ? 2.260 5.597 -5.634 1.00 96.44 145 GLY A C 1
ATOM 1098 O O . GLY A 1 145 ? 2.845 5.265 -6.663 1.00 96.44 145 GLY A O 1
ATOM 1099 N N . ALA A 1 146 ? 2.456 6.782 -5.056 1.00 96.94 146 ALA A N 1
ATOM 1100 C CA . ALA A 1 146 ? 3.343 7.809 -5.593 1.00 96.94 146 ALA A CA 1
ATOM 1101 C C . ALA A 1 146 ? 4.803 7.338 -5.638 1.00 96.94 146 ALA A C 1
ATOM 1103 O O . ALA A 1 146 ? 5.498 7.558 -6.630 1.00 96.94 146 ALA A O 1
ATOM 1104 N N . GLU A 1 147 ? 5.279 6.658 -4.593 1.00 96.44 147 GLU A N 1
ATOM 1105 C CA . GLU A 1 147 ? 6.624 6.083 -4.603 1.00 96.44 147 GLU A CA 1
ATOM 1106 C C . GLU A 1 147 ? 6.741 4.957 -5.640 1.00 96.44 147 GLU A C 1
ATOM 1108 O O . GLU A 1 147 ? 7.742 4.899 -6.351 1.00 96.44 147 GLU A O 1
ATOM 1113 N N . ALA A 1 148 ? 5.711 4.119 -5.806 1.00 95.06 148 ALA A N 1
ATOM 1114 C CA . ALA A 1 148 ? 5.690 3.088 -6.842 1.00 95.06 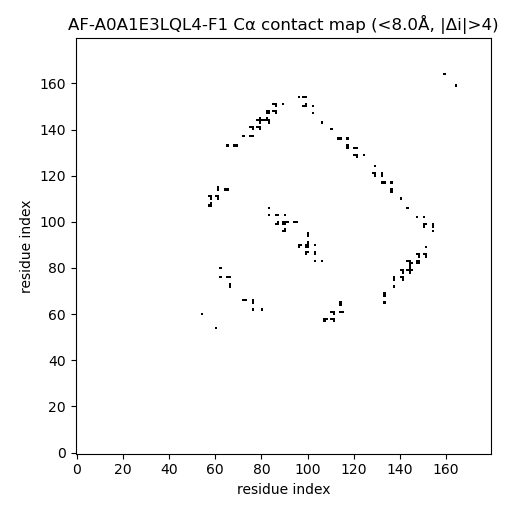148 ALA A CA 1
ATOM 1115 C C . ALA A 1 148 ? 5.802 3.679 -8.260 1.00 95.06 148 ALA A C 1
ATOM 1117 O O . ALA A 1 148 ? 6.578 3.169 -9.073 1.00 95.06 148 ALA A O 1
ATOM 1118 N N . ASP A 1 149 ? 5.108 4.787 -8.542 1.00 95.44 149 ASP A N 1
ATOM 1119 C CA . ASP A 1 149 ? 5.250 5.503 -9.815 1.00 95.44 149 ASP A CA 1
ATOM 1120 C C . ASP A 1 149 ? 6.662 6.073 -9.996 1.00 95.44 149 ASP A C 1
ATOM 1122 O O . ASP A 1 149 ? 7.264 5.867 -11.048 1.00 95.44 149 ASP A O 1
ATOM 1126 N N . ARG A 1 150 ? 7.261 6.678 -8.961 1.00 94.06 150 ARG A N 1
ATOM 1127 C CA . ARG A 1 150 ? 8.657 7.156 -9.033 1.00 94.06 150 ARG A CA 1
ATOM 1128 C C . ARG A 1 150 ? 9.641 6.029 -9.338 1.00 94.06 150 ARG A C 1
ATOM 1130 O O . ARG A 1 150 ? 10.583 6.230 -10.101 1.00 94.06 150 ARG A O 1
ATOM 1137 N N . ARG A 1 151 ? 9.463 4.840 -8.747 1.00 92.25 151 ARG A N 1
ATOM 1138 C CA . ARG A 1 151 ? 10.305 3.662 -9.048 1.00 92.25 151 ARG A CA 1
ATOM 1139 C C . ARG A 1 151 ? 10.157 3.224 -10.492 1.00 92.25 151 ARG A C 1
ATOM 1141 O O . ARG A 1 151 ? 11.159 2.984 -11.162 1.00 92.25 151 ARG A O 1
ATOM 1148 N N . ARG A 1 152 ? 8.921 3.170 -10.976 1.00 91.50 152 ARG A N 1
ATOM 1149 C CA . ARG A 1 152 ? 8.621 2.857 -12.370 1.00 91.50 152 ARG A CA 1
ATOM 1150 C C . ARG A 1 152 ? 9.251 3.873 -13.322 1.00 91.50 152 ARG A C 1
ATOM 1152 O O . ARG A 1 152 ? 9.832 3.467 -14.325 1.00 91.50 152 ARG A O 1
ATOM 1159 N N . ASP A 1 153 ? 9.177 5.161 -13.014 1.00 90.56 153 ASP A N 1
ATOM 1160 C CA . ASP A 1 153 ? 9.765 6.208 -13.850 1.00 90.56 153 ASP A CA 1
ATOM 1161 C C . ASP A 1 153 ? 11.295 6.139 -13.856 1.00 90.56 153 ASP A C 1
ATOM 1163 O O . ASP A 1 153 ? 11.901 6.277 -14.917 1.00 90.56 153 ASP A O 1
ATOM 1167 N N . ARG A 1 154 ? 11.928 5.820 -12.718 1.00 87.94 154 ARG A N 1
ATOM 1168 C CA . ARG A 1 154 ? 13.374 5.546 -12.666 1.00 87.94 154 ARG A CA 1
ATOM 1169 C C . ARG A 1 154 ? 13.763 4.346 -13.525 1.00 87.94 154 ARG A C 1
ATOM 1171 O O . ARG A 1 154 ? 14.688 4.463 -14.319 1.00 87.94 154 ARG A O 1
ATOM 1178 N N . HIS A 1 155 ? 13.027 3.239 -13.423 1.00 87.25 155 HIS A N 1
ATOM 1179 C CA . HIS A 1 155 ? 13.255 2.052 -14.252 1.00 87.25 155 HIS A CA 1
ATOM 1180 C C . HIS A 1 155 ? 13.077 2.345 -15.752 1.00 87.25 155 HIS A C 1
ATOM 1182 O O . HIS A 1 155 ? 13.828 1.849 -16.583 1.00 87.25 155 HIS A O 1
ATOM 1188 N N . ARG A 1 156 ? 12.109 3.190 -16.121 1.00 84.62 156 ARG A N 1
ATOM 1189 C CA . ARG A 1 156 ? 11.941 3.637 -17.512 1.00 84.62 156 ARG A CA 1
ATOM 1190 C C . ARG A 1 156 ? 13.066 4.558 -17.966 1.00 84.62 156 ARG A C 1
ATOM 1192 O O . ARG A 1 156 ? 13.502 4.451 -19.104 1.00 84.62 156 ARG A O 1
ATOM 1199 N N . GLY A 1 157 ? 13.526 5.453 -17.096 1.00 79.81 157 GLY A N 1
ATOM 1200 C CA . GLY A 1 157 ? 14.607 6.389 -17.392 1.00 79.81 157 GLY A CA 1
ATOM 1201 C C . GLY A 1 157 ? 15.957 5.710 -17.630 1.00 79.81 157 GLY A C 1
ATOM 1202 O O . GLY A 1 157 ? 16.776 6.248 -18.369 1.00 79.81 157 GLY A O 1
ATOM 1203 N N . THR A 1 158 ? 16.185 4.528 -17.050 1.00 78.44 158 THR A N 1
ATOM 1204 C CA . THR A 1 158 ? 17.402 3.735 -17.282 1.00 78.44 158 THR A CA 1
ATOM 1205 C C . THR A 1 158 ? 17.352 2.895 -18.559 1.00 78.44 158 THR A C 1
ATOM 1207 O O . THR A 1 158 ? 18.393 2.409 -18.998 1.00 78.44 158 THR A O 1
ATOM 1210 N N . GLN A 1 159 ? 16.182 2.732 -19.185 1.00 76.94 159 GLN A N 1
ATOM 1211 C CA . GLN A 1 159 ? 16.041 1.986 -20.433 1.00 76.94 159 GLN A CA 1
ATOM 1212 C C . GLN A 1 159 ? 16.132 2.910 -21.649 1.00 76.94 159 GLN A C 1
ATOM 1214 O O . GLN A 1 159 ? 15.379 3.874 -21.782 1.00 76.94 159 GLN A O 1
ATOM 1219 N N . VAL A 1 160 ? 17.023 2.577 -22.588 1.00 74.69 160 VAL A N 1
ATOM 1220 C CA . VAL A 1 160 ? 17.050 3.226 -23.903 1.00 74.69 160 VAL A CA 1
ATOM 1221 C C . VAL A 1 160 ? 15.865 2.712 -24.710 1.00 74.69 160 VAL A C 1
ATOM 1223 O O . VAL A 1 160 ? 15.817 1.552 -25.119 1.00 74.69 160 VAL A O 1
ATOM 1226 N N . THR A 1 161 ? 14.887 3.579 -24.936 1.00 77.62 161 THR A N 1
ATOM 1227 C CA . THR A 1 161 ? 13.694 3.211 -25.702 1.00 77.62 161 THR A CA 1
ATOM 1228 C C . THR A 1 161 ? 14.005 3.168 -27.204 1.00 77.62 161 THR A C 1
ATOM 1230 O O . THR A 1 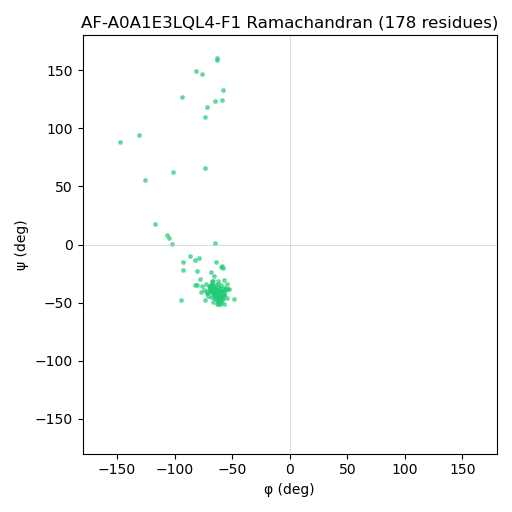161 ? 14.768 4.004 -27.695 1.00 77.62 161 THR A O 1
ATOM 1233 N N . PRO A 1 162 ? 13.369 2.274 -27.987 1.00 81.31 162 PRO A N 1
ATOM 1234 C CA . PRO A 1 162 ? 13.495 2.285 -29.448 1.00 81.31 162 PRO A CA 1
ATOM 1235 C C . PRO A 1 162 ? 13.151 3.650 -30.060 1.00 81.31 162 PRO A C 1
ATOM 1237 O O . PRO A 1 162 ? 13.781 4.086 -31.020 1.00 81.31 162 PRO A O 1
ATOM 1240 N N . PHE A 1 163 ? 12.197 4.362 -29.455 1.00 84.00 163 PHE A N 1
ATOM 1241 C CA . PHE A 1 163 ? 11.846 5.725 -29.840 1.00 84.00 163 PHE A CA 1
ATOM 1242 C C . PHE A 1 163 ? 12.992 6.719 -29.611 1.00 84.00 163 PHE A C 1
ATOM 1244 O O . PHE A 1 163 ? 13.273 7.530 -30.489 1.00 84.00 163 PHE A O 1
ATOM 1251 N N . GLN A 1 164 ? 13.692 6.652 -28.472 1.00 83.88 164 GLN A N 1
ATOM 1252 C CA . GLN A 1 164 ? 14.887 7.471 -28.241 1.00 83.88 164 GLN A CA 1
ATOM 1253 C C . GLN A 1 164 ? 15.973 7.176 -29.276 1.00 83.88 164 GLN A C 1
ATOM 1255 O O . GLN A 1 164 ? 16.551 8.120 -29.800 1.00 83.88 164 GLN A O 1
ATOM 1260 N N . VAL A 1 165 ? 16.202 5.906 -29.632 1.00 84.12 165 VAL A N 1
ATOM 1261 C CA . VAL A 1 165 ? 17.166 5.541 -30.687 1.00 84.12 165 VAL A CA 1
ATOM 1262 C C . VAL A 1 165 ? 16.782 6.173 -32.025 1.00 84.12 165 VAL A C 1
ATOM 1264 O O . VAL A 1 165 ? 17.615 6.815 -32.663 1.00 84.12 165 VAL A O 1
ATOM 1267 N N . GLN A 1 166 ? 15.518 6.040 -32.436 1.00 87.31 166 GLN A N 1
ATOM 1268 C CA . GLN A 1 166 ? 15.018 6.632 -33.680 1.00 87.31 166 GLN A CA 1
ATOM 1269 C C . GLN A 1 166 ? 15.124 8.158 -33.672 1.00 87.31 166 GLN A C 1
ATOM 1271 O O . GLN A 1 166 ? 15.581 8.748 -34.649 1.00 87.31 166 GLN A O 1
ATOM 1276 N N . ARG A 1 167 ? 14.757 8.803 -32.562 1.00 88.88 167 ARG A N 1
ATOM 1277 C CA . ARG A 1 167 ? 14.886 10.251 -32.397 1.00 88.88 167 ARG A CA 1
ATOM 1278 C C . ARG A 1 167 ? 16.344 10.694 -32.496 1.00 88.88 167 ARG A C 1
ATOM 1280 O O . ARG A 1 167 ? 16.633 11.607 -33.255 1.00 88.88 167 ARG A O 1
ATOM 1287 N N . THR A 1 168 ? 17.260 10.037 -31.783 1.00 87.38 168 THR A N 1
ATOM 1288 C CA . THR A 1 168 ? 18.696 10.341 -31.856 1.00 87.38 168 THR A CA 1
ATOM 1289 C C . THR A 1 168 ? 19.232 10.168 -33.274 1.00 87.38 168 THR A C 1
ATOM 1291 O O . THR A 1 168 ? 20.015 10.996 -33.729 1.00 87.38 168 THR A O 1
ATOM 1294 N N . TYR A 1 169 ? 18.791 9.135 -33.991 1.00 88.00 169 TYR A N 1
ATOM 1295 C CA . TYR A 1 169 ? 19.175 8.916 -35.383 1.00 88.00 169 TYR A CA 1
ATOM 1296 C C . TYR A 1 169 ? 18.707 10.046 -36.312 1.00 88.00 169 TYR A C 1
ATOM 1298 O O . TYR A 1 169 ? 19.481 10.516 -37.146 1.00 88.00 169 TYR A O 1
ATOM 1306 N N . VAL A 1 170 ? 17.459 10.504 -36.160 1.00 89.88 170 VAL A N 1
ATOM 1307 C CA . VAL A 1 170 ? 16.939 11.658 -36.909 1.00 89.88 170 VAL A CA 1
ATOM 1308 C C . VAL A 1 170 ? 17.723 12.918 -36.545 1.00 89.88 170 VAL A C 1
ATOM 1310 O O . VAL A 1 170 ? 18.267 13.550 -37.444 1.00 89.88 170 VAL A O 1
ATOM 1313 N N . ASP A 1 171 ? 17.879 13.216 -35.251 1.00 88.25 171 ASP A N 1
ATOM 1314 C CA . ASP A 1 171 ? 18.605 14.393 -34.752 1.00 88.25 171 ASP A CA 1
ATOM 1315 C C . ASP A 1 171 ? 20.051 14.453 -35.280 1.00 88.25 171 ASP A C 1
ATOM 1317 O O . ASP A 1 171 ? 20.554 15.530 -35.597 1.00 88.25 171 ASP A O 1
ATOM 1321 N N . GLN A 1 172 ? 20.727 13.305 -35.411 1.00 85.44 172 GLN A N 1
ATOM 1322 C CA . GLN A 1 172 ? 22.073 13.220 -35.989 1.00 85.44 172 GLN A CA 1
ATOM 1323 C C . GLN A 1 172 ? 22.110 13.559 -37.485 1.00 85.44 172 GLN A C 1
ATOM 1325 O O . GLN A 1 172 ? 23.115 14.085 -37.954 1.00 85.44 172 GLN A O 1
ATOM 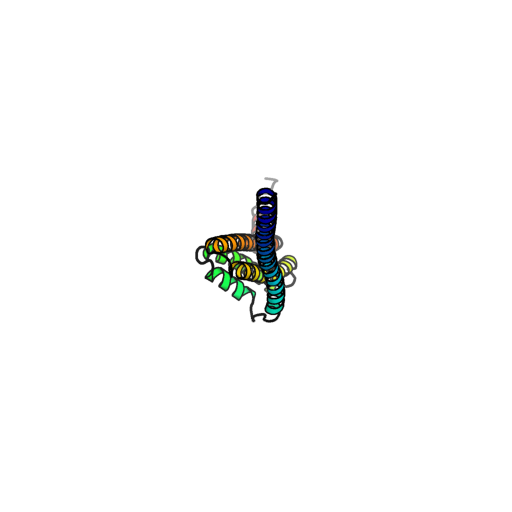1330 N N . ARG A 1 173 ? 21.044 13.267 -38.238 1.00 81.94 173 ARG A N 1
ATOM 1331 C CA . ARG A 1 173 ? 20.969 13.521 -39.687 1.00 81.94 173 ARG A CA 1
ATOM 1332 C C . ARG A 1 173 ? 20.365 14.867 -40.057 1.00 81.94 173 ARG A C 1
ATOM 1334 O O . ARG A 1 173 ? 20.589 15.335 -41.167 1.00 81.94 173 ARG A O 1
ATOM 1341 N N . THR A 1 174 ? 19.588 15.464 -39.163 1.00 83.75 174 THR A N 1
ATOM 1342 C CA . THR A 1 174 ? 18.947 16.765 -39.383 1.00 83.75 174 THR A CA 1
ATOM 1343 C C . THR A 1 174 ? 19.660 17.902 -38.663 1.00 83.75 174 THR A C 1
ATOM 1345 O O . THR A 1 174 ? 19.211 19.043 -38.751 1.00 83.75 174 THR A O 1
ATOM 1348 N N . ARG A 1 175 ? 20.749 17.623 -37.935 1.00 74.62 175 ARG A N 1
ATOM 1349 C CA . ARG A 1 175 ? 21.569 18.669 -37.324 1.00 74.62 175 ARG A CA 1
ATOM 1350 C C . ARG A 1 175 ? 22.219 19.516 -38.425 1.00 74.62 175 ARG A C 1
ATOM 1352 O O . ARG A 1 175 ? 22.924 18.947 -39.257 1.00 74.62 175 ARG A O 1
ATOM 1359 N N . PRO A 1 176 ? 22.014 20.845 -38.433 1.00 68.38 176 PRO A N 1
ATOM 1360 C CA . PRO A 1 176 ? 22.785 21.735 -39.288 1.00 68.38 176 PRO A CA 1
ATOM 1361 C C . PRO A 1 176 ? 24.267 21.568 -38.957 1.00 68.38 176 PRO A C 1
ATOM 1363 O O . PRO A 1 176 ? 24.634 21.526 -37.779 1.00 68.38 176 PRO A O 1
ATOM 1366 N N . ASP A 1 177 ? 25.093 21.423 -39.987 1.00 66.25 177 ASP A N 1
ATOM 1367 C CA . 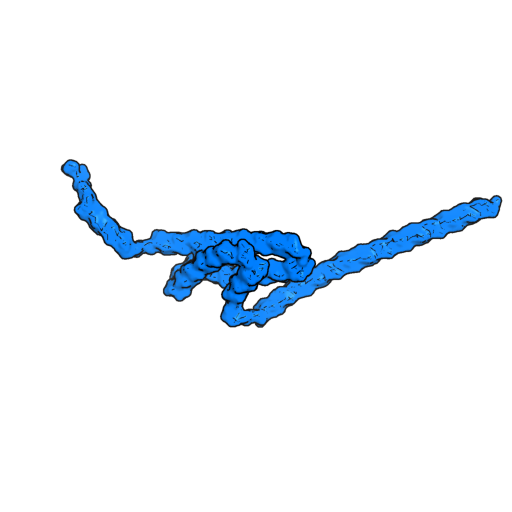ASP A 1 177 ? 26.541 21.336 -39.835 1.00 66.25 177 ASP A CA 1
ATOM 1368 C C . ASP A 1 177 ? 27.039 22.620 -39.142 1.00 66.25 177 ASP A C 1
ATOM 1370 O O . ASP A 1 177 ? 26.734 23.706 -39.636 1.00 66.25 177 ASP A O 1
ATOM 1374 N N . PRO A 1 178 ? 27.764 22.555 -38.007 1.00 61.81 178 PRO A N 1
ATOM 1375 C CA . PRO A 1 178 ? 28.262 23.751 -37.318 1.00 61.81 178 PRO A CA 1
ATOM 1376 C C . PRO A 1 178 ? 29.296 24.558 -38.125 1.00 61.81 178 PRO A C 1
ATOM 1378 O O . PRO A 1 178 ? 29.809 25.554 -37.619 1.00 61.81 178 PRO A O 1
ATOM 1381 N N . LEU A 1 179 ? 29.624 24.126 -39.346 1.00 60.94 179 LEU A N 1
ATOM 1382 C CA . LEU A 1 179 ? 30.552 24.784 -40.264 1.00 60.94 179 LEU A CA 1
ATOM 1383 C C . LEU A 1 179 ? 29.875 25.482 -41.463 1.00 60.94 179 LEU A C 1
ATOM 1385 O O . LEU A 1 179 ? 30.598 25.952 -42.340 1.00 60.94 179 LEU A O 1
ATOM 1389 N N . ASN A 1 180 ? 28.538 25.585 -41.495 1.00 51.75 180 ASN A N 1
ATOM 1390 C CA . ASN A 1 180 ? 27.798 26.436 -42.445 1.00 51.75 180 ASN A CA 1
ATOM 1391 C C . ASN A 1 180 ? 27.127 27.624 -41.752 1.00 51.75 180 ASN A C 1
ATOM 1393 O O . ASN A 1 180 ? 26.402 27.394 -40.757 1.00 51.75 180 ASN A O 1
#

Mean predicted aligned error: 14.17 Å